Protein AF-A0A369T8C2-F1 (afdb_monomer)

InterPro domains:
  IPR007761 Mannitol repressor MtlR-like [PTHR37941] (37-182)
  IPR038026 MtlR-like superfamily [SSF158668] (36-153)

Radius of gyration: 20.16 Å; Cα contacts (8 Å, |Δi|>4): 232; chains: 1; bounding box: 57×44×68 Å

Solvent-accessible surface area (backbone atoms only — not comparable to full-atom values): 13168 Å² total; per-residue (Å²): 128,86,79,56,66,68,58,55,51,53,51,54,50,52,51,53,54,49,53,52,54,51,48,33,56,53,40,48,67,50,91,70,86,62,82,58,52,42,62,52,60,44,59,41,72,85,49,54,56,40,50,36,43,42,50,56,47,52,51,44,50,48,54,50,51,54,52,54,54,73,75,48,64,75,88,42,96,85,38,57,64,50,39,51,36,90,90,22,84,43,40,44,66,68,44,42,52,49,50,37,41,75,70,52,24,37,52,76,66,54,49,52,40,54,52,34,48,53,49,44,24,47,42,44,71,71,40,95,80,41,63,48,54,79,36,66,72,44,37,53,42,55,67,69,38,82,88,63,67,63,64,68,42,60,73,70,77,58,88,82,84,77,50,65,63,53,51,49,51,50,50,51,55,50,52,42,48,52,49,49,52,27,49,58,25,8,55,55,26,47,76,72,74,41,61,40,54,68,60,72,71,64,60,75,92,75,41,32,65,48,56,46,52,52,52,51,47,48,52,53,31,48,52,51,44,50,75,67,34,80,90,73,111

Organism: NCBI:txid2661937

Sequence (233 aa):
MATDKSVVEAVAKAIYESDVRRLDELVDAFDLNIDEFEPFFTGLKDESDRAIGVLAFTYIETVCTDLMSQHLSDDIPGGKRRLFDSNGPLSTVSSRFLLARSLNWISSSTFSSLSALRKIRNEFAHSHTATDFQNTRIHDLISSIPSFEQAPLDATGEEWSLCTRHVFHLRSIYICSKMMEELISAPIATRMGLPPGTGVSRPFDELPQRIKDIRLTVASTMLAVLNGSPELQ

pLDDT: mean 94.11, std 7.39, range [48.09, 98.62]

Secondary structure (DSSP, 8-state):
-PPPHHHHHHHHHHHHHHHHHHHHHHHHTS----TTHHHHHHHGGGS-HHHHHHHHHHHHHHHHHHHHHHTS-S-STT-GGGGTSTTSTT-SHHHHHHHHHHTTSS-HHHHHHHHHHHHHHHHHHH-SS--STTSHHHHHHHHTSPP-THHHHHTTTS-----HHHHHHHHHHHHHHHHHHHHHHHHHHHHTTS-TTTTTSS-GGGS-HHHHHHHHHHHHHHHHHHHT-GGG-

Foldseek 3Di:
DPPDPVVVVVVVVVVVVVLLVVLLVQLLPDDDDCVVLLVQLLVCLVPFQLCCLQSLLVVLLVLLVVLLLVLDDQPDVPGSVQCCPCPHQNVDSLSSLVVCVVLVLADPLLSLLSVLSVVLNCCSVPPPPPRHCVPPSNVVSLVPRDDDVVVLVVVVVDDDDDDSSLSVSLSSLVSSLRSVQSSSRQSSCVVSVHHSCSQPPDDLVPHRVSNNVSVVSSSVSSVSSQVPHPVGD

Structure (mmCIF, N/CA/C/O backbone):
data_AF-A0A369T8C2-F1
#
_entry.id   AF-A0A369T8C2-F1
#
loop_
_atom_site.group_PDB
_atom_site.id
_atom_site.type_symbol
_atom_site.label_atom_id
_atom_site.label_alt_id
_atom_site.label_comp_id
_atom_site.label_asym_id
_atom_site.label_entity_id
_atom_site.label_seq_id
_atom_site.pdbx_PDB_ins_code
_atom_site.Cartn_x
_atom_site.Cartn_y
_atom_site.Cartn_z
_atom_site.occupancy
_atom_site.B_iso_or_equiv
_atom_site.auth_seq_id
_atom_site.auth_comp_id
_atom_site.auth_asym_id
_atom_site.auth_atom_id
_atom_site.pdbx_PDB_model_num
ATOM 1 N N . MET A 1 1 ? 30.554 10.214 -40.574 1.00 55.91 1 MET A N 1
ATOM 2 C CA . MET A 1 1 ? 29.549 11.271 -40.325 1.00 55.91 1 MET A CA 1
ATOM 3 C C . MET A 1 1 ? 29.384 11.395 -38.826 1.00 55.91 1 MET A C 1
ATOM 5 O O . MET A 1 1 ? 29.209 10.367 -38.188 1.00 55.91 1 MET A O 1
ATOM 9 N N . ALA A 1 2 ? 29.509 12.597 -38.264 1.00 67.19 2 ALA A N 1
ATOM 10 C CA . ALA A 1 2 ? 29.138 12.816 -36.869 1.00 67.19 2 ALA A CA 1
ATOM 11 C C . ALA A 1 2 ? 27.622 12.612 -36.749 1.00 67.19 2 ALA A C 1
ATOM 13 O O . ALA A 1 2 ? 26.871 13.214 -37.516 1.00 67.19 2 ALA A O 1
ATOM 14 N N . THR A 1 3 ? 27.181 11.718 -35.865 1.00 76.00 3 THR A N 1
ATOM 15 C CA . THR A 1 3 ? 25.753 11.505 -35.610 1.00 76.00 3 THR A CA 1
ATOM 16 C C . THR A 1 3 ? 25.166 12.787 -35.029 1.00 76.00 3 THR A C 1
ATOM 18 O O . THR A 1 3 ? 25.726 13.344 -34.084 1.00 76.00 3 THR A O 1
ATOM 21 N N . ASP A 1 4 ? 24.066 13.268 -35.606 1.00 91.12 4 ASP A N 1
ATOM 22 C CA . ASP A 1 4 ? 23.371 14.458 -35.122 1.00 91.12 4 ASP A CA 1
ATOM 23 C C . ASP A 1 4 ? 22.937 14.246 -33.664 1.00 91.12 4 ASP A C 1
ATOM 25 O O . ASP A 1 4 ? 22.227 13.291 -33.340 1.00 91.12 4 ASP A O 1
ATOM 29 N N . LYS A 1 5 ? 23.381 15.140 -32.775 1.00 90.81 5 LYS A N 1
ATOM 30 C CA . LYS A 1 5 ? 23.087 15.087 -31.340 1.00 90.81 5 LYS A CA 1
ATOM 31 C C . LYS A 1 5 ? 21.578 15.070 -31.067 1.00 90.81 5 LYS A C 1
ATOM 33 O O . LYS A 1 5 ? 21.156 14.401 -30.128 1.00 90.81 5 LYS A O 1
ATOM 38 N N . SER A 1 6 ? 20.779 15.752 -31.891 1.00 93.25 6 SER A N 1
ATOM 39 C CA . SER A 1 6 ? 19.317 15.774 -31.757 1.00 93.25 6 SER A CA 1
ATOM 40 C C . SER A 1 6 ? 18.693 14.402 -32.028 1.00 93.25 6 SER A C 1
ATOM 42 O O . SER A 1 6 ? 17.819 13.959 -31.286 1.00 93.25 6 SER A O 1
ATOM 44 N N . VAL A 1 7 ? 19.207 13.683 -33.030 1.00 95.31 7 VAL A N 1
ATOM 45 C CA . VAL A 1 7 ? 18.770 12.324 -33.371 1.00 95.31 7 VAL A CA 1
ATOM 46 C C . VAL A 1 7 ? 19.158 11.345 -32.267 1.00 95.31 7 VAL A C 1
ATOM 48 O O . VAL A 1 7 ? 18.341 10.521 -31.868 1.00 95.31 7 VAL A O 1
ATOM 51 N N . VAL A 1 8 ? 20.376 11.456 -31.724 1.00 96.25 8 VAL A N 1
ATOM 52 C CA . VAL A 1 8 ? 20.821 10.619 -30.595 1.00 96.25 8 VAL A CA 1
ATOM 53 C C . VAL A 1 8 ? 19.916 10.814 -29.376 1.00 96.25 8 VAL A C 1
ATOM 55 O O . VAL A 1 8 ? 19.504 9.835 -28.756 1.00 96.25 8 VAL A O 1
ATOM 58 N N . GLU A 1 9 ? 19.570 12.060 -29.049 1.00 96.81 9 GLU A N 1
ATOM 59 C CA . GLU A 1 9 ? 18.676 12.363 -27.930 1.00 96.81 9 GLU A CA 1
ATOM 60 C C . GLU A 1 9 ? 17.255 11.825 -28.158 1.00 96.81 9 GLU A C 1
ATOM 62 O O . GLU A 1 9 ? 16.670 11.236 -27.249 1.00 96.81 9 GLU A O 1
ATOM 67 N N . ALA A 1 10 ? 16.712 11.974 -29.370 1.00 97.12 10 ALA A N 1
ATOM 68 C CA . ALA A 1 10 ? 15.397 11.440 -29.722 1.00 97.12 10 ALA A CA 1
ATOM 69 C C . ALA A 1 10 ? 15.344 9.909 -29.589 1.00 97.12 10 ALA A C 1
ATOM 71 O O . ALA A 1 10 ? 14.393 9.370 -29.028 1.00 97.12 10 ALA A O 1
ATOM 72 N N . VAL A 1 11 ? 16.391 9.208 -30.039 1.00 97.06 11 VAL A N 1
ATOM 73 C CA . VAL A 1 11 ? 16.499 7.749 -29.887 1.00 97.06 11 VAL A CA 1
ATOM 74 C C . VAL A 1 11 ? 16.585 7.354 -28.411 1.00 97.06 11 VAL A C 1
ATOM 76 O O . VAL A 1 11 ? 15.891 6.432 -27.993 1.00 97.06 11 VAL A O 1
ATOM 79 N N . ALA A 1 12 ? 17.378 8.062 -27.600 1.00 97.25 12 ALA A N 1
ATOM 80 C CA . ALA A 1 12 ? 17.483 7.785 -26.166 1.00 97.25 12 ALA A CA 1
ATOM 81 C C . ALA A 1 12 ? 16.136 7.949 -25.435 1.00 97.25 12 ALA A C 1
ATOM 83 O O . ALA A 1 12 ? 15.779 7.110 -24.609 1.00 97.25 12 ALA A O 1
ATOM 84 N N . LYS A 1 13 ? 15.361 8.988 -25.777 1.00 97.44 13 LYS A N 1
ATOM 85 C CA . LYS A 1 13 ? 14.000 9.198 -25.252 1.00 97.44 13 LYS A CA 1
ATOM 86 C C . LYS A 1 13 ? 13.055 8.070 -25.659 1.00 97.44 13 LYS A C 1
ATOM 88 O O . LYS A 1 13 ? 12.379 7.515 -24.801 1.00 97.44 13 LYS A O 1
ATOM 93 N N . ALA A 1 14 ? 13.075 7.671 -26.930 1.00 97.75 14 ALA A N 1
ATOM 94 C CA . ALA A 1 14 ? 12.231 6.587 -27.425 1.00 97.75 14 ALA A CA 1
ATOM 95 C C . ALA A 1 14 ? 12.529 5.235 -26.746 1.00 97.75 14 ALA A C 1
ATOM 97 O O . ALA A 1 14 ? 11.602 4.459 -26.512 1.00 97.75 14 ALA A O 1
ATOM 98 N N . ILE A 1 15 ? 13.797 4.961 -26.404 1.00 97.19 15 ILE A N 1
ATOM 99 C CA . ILE A 1 15 ? 14.188 3.777 -25.616 1.00 97.19 15 ILE A CA 1
ATOM 100 C C . ILE A 1 15 ? 13.553 3.842 -24.225 1.00 97.19 15 ILE A C 1
ATOM 102 O O . ILE A 1 15 ? 12.846 2.915 -23.845 1.00 97.19 15 ILE A O 1
ATOM 106 N N . TYR A 1 16 ? 13.729 4.957 -23.510 1.00 96.75 16 TYR A N 1
ATOM 107 C CA . TYR A 1 16 ? 13.146 5.134 -22.178 1.00 96.75 16 TYR A CA 1
ATOM 108 C C . TYR A 1 16 ? 11.617 4.993 -22.189 1.00 96.75 16 TYR A C 1
ATOM 110 O O . TYR A 1 16 ? 11.046 4.277 -21.373 1.00 96.75 16 TYR A O 1
ATOM 118 N N . GLU A 1 17 ? 10.939 5.620 -23.149 1.00 96.81 17 GLU A N 1
ATOM 119 C CA . GLU A 1 17 ? 9.489 5.488 -23.320 1.00 96.81 17 GLU A CA 1
ATOM 120 C C . GLU A 1 17 ? 9.068 4.046 -23.635 1.00 96.81 17 GLU A C 1
ATOM 122 O O . GLU A 1 17 ? 7.992 3.610 -23.231 1.00 96.81 17 GLU A O 1
ATOM 127 N N . SER A 1 18 ? 9.905 3.291 -24.352 1.00 98.00 18 SER A N 1
ATOM 128 C CA . SER A 1 18 ? 9.671 1.868 -24.594 1.00 98.00 18 SER A CA 1
ATOM 129 C C . SER A 1 18 ? 9.779 1.044 -23.315 1.00 98.00 18 SER A C 1
ATOM 131 O O . SER A 1 18 ? 8.955 0.154 -23.111 1.00 98.00 18 SER A O 1
ATOM 133 N N . ASP A 1 19 ? 10.740 1.353 -22.444 1.00 98.12 19 ASP A N 1
ATOM 134 C CA . ASP A 1 19 ? 10.875 0.698 -21.141 1.00 98.12 19 ASP A CA 1
ATOM 135 C C . ASP A 1 19 ? 9.682 1.023 -20.231 1.00 98.12 19 ASP A C 1
ATOM 137 O O . ASP A 1 19 ? 9.157 0.133 -19.565 1.00 98.12 19 ASP A O 1
ATOM 141 N N . VAL A 1 20 ? 9.188 2.267 -20.248 1.00 97.88 20 VAL A N 1
ATOM 142 C CA . VAL A 1 20 ? 7.975 2.663 -19.508 1.00 97.88 20 VAL A CA 1
ATOM 143 C C . VAL A 1 20 ? 6.743 1.915 -20.023 1.00 97.88 20 VAL A C 1
ATOM 145 O O . VAL A 1 20 ? 6.010 1.342 -19.225 1.00 97.88 20 VAL A O 1
ATOM 148 N N . ARG A 1 21 ? 6.538 1.826 -21.344 1.00 98.00 21 ARG A N 1
ATOM 149 C CA . ARG A 1 21 ? 5.432 1.023 -21.902 1.00 98.00 21 ARG A CA 1
ATOM 150 C C . ARG A 1 21 ? 5.536 -0.446 -21.502 1.00 98.00 21 ARG A C 1
ATOM 152 O O . ARG A 1 21 ? 4.533 -1.070 -21.174 1.00 98.00 21 ARG A O 1
ATOM 159 N N . ARG A 1 22 ? 6.753 -0.996 -21.484 1.00 98.38 22 ARG A N 1
ATOM 160 C CA . ARG A 1 22 ? 6.972 -2.380 -21.062 1.00 98.38 22 ARG A CA 1
ATOM 161 C C . ARG A 1 22 ? 6.678 -2.587 -19.573 1.00 98.38 22 ARG A C 1
ATOM 163 O O . ARG A 1 22 ? 6.172 -3.645 -19.204 1.00 98.38 22 ARG A O 1
ATOM 170 N N . LEU A 1 23 ? 6.979 -1.601 -18.726 1.00 98.44 23 LEU A N 1
ATOM 171 C CA . LEU A 1 23 ? 6.578 -1.610 -17.319 1.00 98.44 23 LEU A CA 1
ATOM 172 C C . LEU A 1 23 ? 5.051 -1.665 -17.197 1.00 98.44 23 LEU A C 1
ATOM 174 O O . LEU A 1 23 ? 4.550 -2.473 -16.421 1.00 98.44 23 LEU A O 1
ATOM 178 N N . ASP A 1 24 ? 4.330 -0.860 -17.978 1.00 98.44 24 ASP A N 1
ATOM 179 C CA . ASP A 1 24 ? 2.863 -0.806 -17.948 1.00 98.44 24 ASP A CA 1
ATOM 180 C C . ASP A 1 24 ? 2.246 -2.159 -18.298 1.00 98.44 24 ASP A C 1
ATOM 182 O O . ASP A 1 24 ? 1.425 -2.668 -17.543 1.00 98.44 24 ASP A O 1
ATOM 186 N N . GLU A 1 25 ? 2.724 -2.803 -19.366 1.00 98.50 25 GLU A N 1
ATOM 187 C CA . GLU A 1 25 ? 2.287 -4.150 -19.754 1.00 98.50 25 GLU A CA 1
ATOM 188 C C . GLU A 1 25 ? 2.498 -5.186 -18.639 1.00 98.50 25 GLU A C 1
ATOM 190 O O . GLU A 1 25 ? 1.660 -6.061 -18.424 1.00 98.50 25 GLU A O 1
ATOM 195 N N . LEU A 1 26 ? 3.634 -5.117 -17.937 1.00 98.38 26 LEU A N 1
ATOM 196 C CA . LEU A 1 26 ? 3.960 -6.040 -16.849 1.00 98.38 26 LEU A CA 1
ATOM 197 C C . LEU A 1 26 ? 3.125 -5.775 -15.592 1.00 98.38 26 LEU A C 1
ATOM 199 O O . LEU A 1 26 ? 2.750 -6.721 -14.904 1.00 98.38 26 LEU A O 1
ATOM 203 N N . VAL A 1 27 ? 2.837 -4.506 -15.297 1.00 98.31 27 VAL A N 1
ATOM 204 C CA . VAL A 1 27 ? 1.932 -4.103 -14.214 1.00 98.31 27 VAL A CA 1
ATOM 205 C C . VAL A 1 27 ? 0.499 -4.537 -14.520 1.00 98.31 27 VAL A C 1
ATOM 207 O O . VAL A 1 27 ? -0.184 -5.052 -13.637 1.00 98.31 27 VAL A O 1
ATOM 210 N N . ASP A 1 28 ? 0.054 -4.400 -15.767 1.00 98.06 28 ASP A N 1
ATOM 211 C CA . ASP A 1 28 ? -1.293 -4.787 -16.188 1.00 98.06 28 ASP A CA 1
ATOM 212 C C . ASP A 1 28 ? -1.504 -6.307 -16.158 1.00 98.06 28 ASP A C 1
ATOM 214 O O . ASP A 1 28 ? -2.572 -6.792 -15.768 1.00 98.06 28 ASP A O 1
ATOM 218 N N . ALA A 1 29 ? -0.452 -7.063 -16.474 1.00 97.25 29 ALA A N 1
ATOM 219 C CA . ALA A 1 29 ? -0.424 -8.519 -16.386 1.00 97.25 29 ALA A CA 1
ATOM 220 C C . ALA A 1 29 ? -0.254 -9.066 -14.955 1.00 97.25 29 ALA A C 1
ATOM 222 O O . ALA A 1 29 ? -0.253 -10.285 -14.780 1.00 97.25 29 ALA A O 1
ATOM 223 N N . PHE A 1 30 ? -0.081 -8.208 -13.944 1.00 96.50 30 PHE A N 1
ATOM 224 C CA . PHE A 1 30 ? 0.109 -8.649 -12.565 1.00 96.50 30 PHE A CA 1
ATOM 225 C C . PHE A 1 30 ? -1.155 -9.328 -12.021 1.00 96.50 30 PHE A C 1
ATOM 227 O O . PHE A 1 30 ? -2.264 -8.811 -12.191 1.00 96.50 30 PHE A O 1
ATOM 234 N N . ASP A 1 31 ? -0.979 -10.470 -11.352 1.00 95.12 31 ASP A N 1
ATOM 235 C CA . ASP A 1 31 ? -2.079 -11.245 -10.782 1.00 95.12 31 ASP A CA 1
ATOM 236 C C . ASP A 1 31 ? -2.570 -10.593 -9.483 1.00 95.12 31 ASP A C 1
ATOM 238 O O . ASP A 1 31 ? -1.874 -10.561 -8.463 1.00 95.12 31 ASP A O 1
ATOM 242 N N . LEU A 1 32 ? -3.770 -10.019 -9.542 1.00 93.88 32 LEU A N 1
ATOM 243 C CA . LEU A 1 32 ? -4.418 -9.337 -8.430 1.00 93.88 32 LEU A CA 1
ATOM 244 C C . LEU A 1 32 ? -5.908 -9.667 -8.440 1.00 93.88 32 LEU A C 1
ATOM 246 O O . LEU A 1 32 ? -6.624 -9.294 -9.369 1.00 93.88 32 LEU A O 1
ATOM 250 N N . ASN A 1 33 ? -6.382 -10.273 -7.356 1.00 91.00 33 ASN A N 1
ATOM 251 C CA . ASN A 1 33 ? -7.807 -10.384 -7.080 1.00 91.00 33 ASN A CA 1
ATOM 252 C C . ASN A 1 33 ? -8.291 -9.100 -6.388 1.00 91.00 33 ASN A C 1
ATOM 254 O O . ASN A 1 33 ? -8.159 -8.954 -5.173 1.00 91.00 33 ASN A O 1
ATOM 258 N N . ILE A 1 34 ? -8.792 -8.144 -7.172 1.00 93.88 34 ILE A N 1
ATOM 259 C CA . ILE A 1 34 ? -9.341 -6.880 -6.655 1.00 93.88 34 ILE A CA 1
ATOM 260 C C . ILE A 1 34 ? -10.839 -6.985 -6.323 1.00 93.88 34 ILE A C 1
ATOM 262 O O . ILE A 1 34 ? -11.359 -6.152 -5.585 1.00 93.88 34 ILE A O 1
ATOM 266 N N . ASP A 1 35 ? -11.516 -8.028 -6.807 1.00 92.38 35 ASP A N 1
ATOM 267 C CA . ASP A 1 35 ? -12.974 -8.183 -6.717 1.00 92.38 35 ASP A CA 1
ATOM 268 C C . ASP A 1 35 ? -13.462 -8.355 -5.268 1.00 92.38 35 ASP A C 1
ATOM 270 O O . ASP A 1 35 ? -14.581 -7.976 -4.929 1.00 92.38 35 ASP A O 1
ATOM 274 N N . GLU A 1 36 ? -12.610 -8.885 -4.388 1.00 94.00 36 GLU A N 1
ATOM 275 C CA . GLU A 1 36 ? -12.911 -9.051 -2.960 1.00 94.00 36 GLU A CA 1
ATOM 276 C C . GLU A 1 36 ? -12.710 -7.769 -2.140 1.00 94.00 36 GLU A C 1
ATOM 278 O O . GLU A 1 36 ? -13.181 -7.688 -1.005 1.00 94.00 36 GLU A O 1
ATOM 283 N N . PHE A 1 37 ? -12.053 -6.747 -2.699 1.00 97.12 37 PHE A N 1
ATOM 284 C CA . PHE A 1 37 ? -11.665 -5.548 -1.959 1.00 97.12 37 PHE A CA 1
ATOM 285 C C . PHE A 1 37 ? -12.874 -4.740 -1.480 1.00 97.12 37 PHE A C 1
ATOM 287 O O . PHE A 1 37 ? -12.995 -4.448 -0.287 1.00 97.12 37 PHE A O 1
ATOM 294 N N . GLU A 1 38 ? -13.777 -4.383 -2.397 1.00 96.56 38 GLU A N 1
ATOM 295 C CA . GLU A 1 38 ? -14.962 -3.592 -2.059 1.00 96.56 38 GLU A CA 1
ATOM 296 C C . GLU A 1 38 ? -15.911 -4.360 -1.121 1.00 96.56 38 GLU A C 1
ATOM 298 O O . GLU A 1 38 ? -16.242 -3.810 -0.065 1.00 96.56 38 GLU A O 1
ATOM 303 N N . PRO A 1 39 ? -16.300 -5.626 -1.398 1.00 95.81 39 PRO A N 1
ATOM 304 C CA . PRO A 1 39 ? -17.144 -6.403 -0.488 1.00 95.81 39 PRO A CA 1
ATOM 305 C C . PRO A 1 39 ? -16.538 -6.573 0.907 1.00 95.81 39 PRO A C 1
ATOM 307 O O . PRO A 1 39 ? -17.263 -6.517 1.899 1.00 95.81 39 PRO A O 1
ATOM 310 N N . PHE A 1 40 ? -15.215 -6.748 1.002 1.00 97.00 40 PHE A N 1
ATOM 311 C CA . PHE A 1 40 ? -14.541 -6.883 2.287 1.00 97.00 40 PHE A CA 1
ATOM 312 C C . PHE A 1 40 ? -14.668 -5.602 3.115 1.00 97.00 40 PHE A C 1
ATOM 314 O O . PHE A 1 40 ? -15.203 -5.638 4.222 1.00 97.00 40 PHE A O 1
ATOM 321 N N . PHE A 1 41 ? -14.214 -4.462 2.585 1.00 96.75 41 PHE A N 1
ATOM 322 C CA . PHE A 1 41 ? -14.212 -3.205 3.337 1.00 96.75 41 PHE A CA 1
ATOM 323 C C . PHE A 1 41 ? -15.625 -2.668 3.579 1.00 96.75 41 PHE A C 1
ATOM 325 O O . PHE A 1 41 ? -15.925 -2.220 4.682 1.00 96.75 41 PHE A O 1
ATOM 332 N N . THR A 1 42 ? -16.538 -2.776 2.613 1.00 95.44 42 THR A N 1
ATOM 333 C CA . THR A 1 42 ? -17.939 -2.385 2.845 1.00 95.44 42 THR A CA 1
ATOM 334 C C . THR A 1 42 ? -18.613 -3.269 3.894 1.00 95.44 42 THR A C 1
ATOM 336 O O . THR A 1 42 ? -19.369 -2.753 4.715 1.00 95.44 42 THR A O 1
ATOM 339 N N . GLY A 1 43 ? -18.287 -4.565 3.944 1.00 94.88 43 GLY A N 1
ATOM 340 C CA . GLY A 1 43 ? -18.770 -5.492 4.971 1.00 94.88 43 GLY A CA 1
ATOM 341 C C . GLY A 1 43 ? -18.285 -5.172 6.389 1.00 94.88 43 GLY A C 1
ATOM 342 O O . GLY A 1 43 ? -18.975 -5.490 7.353 1.00 94.88 43 GLY A O 1
ATOM 343 N N . LEU A 1 44 ? -17.152 -4.475 6.549 1.00 94.88 44 LEU A N 1
ATOM 344 C CA . LEU A 1 44 ? -16.663 -4.063 7.871 1.00 94.88 44 LEU A CA 1
ATOM 345 C C . LEU A 1 44 ? -17.537 -2.989 8.533 1.00 94.88 44 LEU A C 1
ATOM 347 O O . LEU A 1 44 ? -17.390 -2.741 9.726 1.00 94.88 44 LEU A O 1
ATOM 351 N N . LYS A 1 45 ? -18.441 -2.330 7.802 1.00 87.50 45 LYS A N 1
ATOM 352 C CA . LYS A 1 45 ? -19.253 -1.230 8.347 1.00 87.50 45 LYS A CA 1
ATOM 353 C C . LYS A 1 45 ? -20.143 -1.652 9.521 1.00 87.50 45 LYS A C 1
ATOM 355 O O . LYS A 1 45 ? -20.400 -0.823 10.388 1.00 87.50 45 LYS A O 1
ATOM 360 N N . ASP A 1 46 ? -20.578 -2.910 9.554 1.00 88.50 46 ASP A N 1
ATOM 361 C CA . ASP A 1 46 ? -21.513 -3.433 10.557 1.00 88.50 46 ASP A CA 1
ATOM 362 C C . ASP A 1 46 ? -20.777 -4.026 11.777 1.00 88.50 46 ASP A C 1
ATOM 364 O O . ASP A 1 46 ? -21.391 -4.454 12.754 1.00 88.50 46 ASP A O 1
ATOM 368 N N . GLU A 1 47 ? -19.443 -4.026 11.745 1.00 95.12 47 GLU A N 1
ATOM 369 C CA . GLU A 1 47 ? -18.594 -4.611 12.777 1.00 95.12 47 GLU A CA 1
ATOM 370 C C . GLU A 1 47 ? -18.318 -3.650 13.945 1.00 95.12 47 GLU A C 1
ATOM 372 O O . GLU A 1 47 ? -18.426 -2.425 13.848 1.00 95.12 47 GLU A O 1
ATOM 377 N N . SER A 1 48 ? -17.895 -4.193 15.087 1.00 95.50 48 SER A N 1
ATOM 378 C CA . SER A 1 48 ? -17.395 -3.356 16.192 1.00 95.50 48 SER A CA 1
ATOM 379 C C . SER A 1 48 ? -16.101 -2.627 15.805 1.00 95.50 48 SER A C 1
ATOM 381 O O . SER A 1 48 ? -15.310 -3.150 15.024 1.00 95.50 48 SER A O 1
ATOM 383 N N . ASP A 1 49 ? -15.819 -1.465 16.402 1.00 95.81 49 ASP A N 1
ATOM 384 C CA . ASP A 1 49 ? -14.563 -0.721 16.174 1.00 95.81 49 ASP A CA 1
ATOM 385 C C . ASP A 1 49 ? -13.319 -1.611 16.326 1.00 95.81 49 ASP A C 1
ATOM 387 O O . ASP A 1 49 ? -12.422 -1.623 15.478 1.00 95.81 49 ASP A O 1
ATOM 391 N N . ARG A 1 50 ? -13.311 -2.428 17.386 1.00 95.88 50 ARG A N 1
ATOM 392 C CA . ARG A 1 50 ? -12.273 -3.427 17.641 1.00 95.88 50 ARG A CA 1
ATOM 393 C C . ARG A 1 50 ? -12.149 -4.437 16.502 1.00 95.88 50 ARG A C 1
ATOM 395 O O . ARG A 1 50 ? -11.032 -4.755 16.094 1.00 95.88 50 ARG A O 1
ATOM 402 N N . ALA A 1 51 ? -13.272 -4.954 16.010 1.00 96.12 51 ALA A N 1
ATOM 403 C CA . ALA A 1 51 ? -13.286 -5.916 14.915 1.00 96.12 51 ALA A CA 1
ATOM 404 C C . ALA A 1 51 ? -12.760 -5.289 13.616 1.00 96.12 51 ALA A C 1
ATOM 406 O O . ALA A 1 51 ? -11.850 -5.862 13.023 1.00 96.12 51 ALA A O 1
ATOM 407 N N . ILE A 1 52 ? -13.202 -4.083 13.234 1.00 96.19 52 ILE A N 1
ATOM 408 C CA . ILE A 1 52 ? -12.678 -3.369 12.053 1.00 96.19 52 ILE A CA 1
ATOM 409 C C . ILE A 1 52 ? -11.164 -3.167 12.176 1.00 96.19 52 ILE A C 1
ATOM 411 O O . ILE A 1 52 ? -10.420 -3.479 11.246 1.00 96.19 52 ILE A O 1
ATOM 415 N N . GLY A 1 53 ? -10.686 -2.703 13.336 1.00 96.19 53 GLY A N 1
ATOM 416 C CA . GLY A 1 53 ? -9.262 -2.473 13.585 1.00 96.19 53 GLY A CA 1
ATOM 417 C C . GLY A 1 53 ? -8.390 -3.722 13.419 1.00 96.19 53 GLY A C 1
ATOM 418 O O . GLY A 1 53 ? -7.251 -3.632 12.956 1.00 96.19 53 GLY A O 1
ATOM 419 N N . VAL A 1 54 ? -8.920 -4.897 13.767 1.00 97.50 54 VAL A N 1
ATOM 420 C CA . VAL A 1 54 ? -8.223 -6.183 13.627 1.00 97.50 54 VAL A CA 1
ATOM 421 C C . VAL A 1 54 ? -8.360 -6.753 12.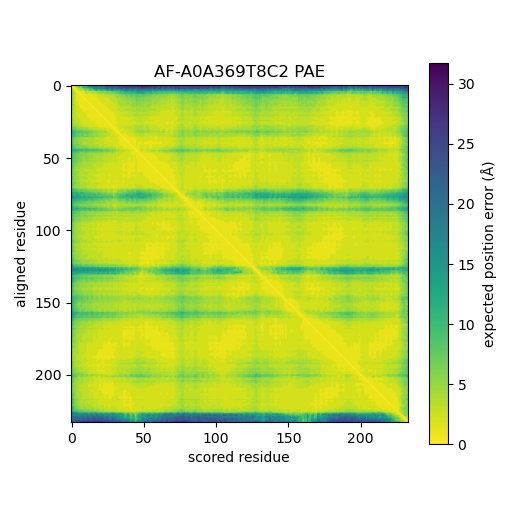212 1.00 97.50 54 VAL A C 1
ATOM 423 O O . VAL A 1 54 ? -7.358 -7.171 11.623 1.00 97.50 54 VAL A O 1
ATOM 426 N N . LEU A 1 55 ? -9.572 -6.766 11.657 1.00 98.00 55 LEU A N 1
ATOM 427 C CA . LEU A 1 55 ? -9.878 -7.374 10.362 1.00 98.00 55 LEU A CA 1
ATOM 428 C C . LEU A 1 55 ? -9.239 -6.595 9.210 1.00 98.00 55 LEU A C 1
ATOM 430 O O . LEU A 1 55 ? -8.564 -7.207 8.384 1.00 98.00 55 LEU A O 1
ATOM 434 N N . ALA A 1 56 ? -9.340 -5.261 9.200 1.00 97.94 56 ALA A N 1
ATOM 435 C CA . ALA A 1 56 ? -8.723 -4.431 8.163 1.00 97.94 56 ALA A CA 1
ATOM 436 C C . ALA A 1 56 ? -7.204 -4.653 8.087 1.00 97.94 56 ALA A C 1
ATOM 438 O O . ALA A 1 56 ? -6.642 -4.816 7.004 1.00 97.94 56 ALA A O 1
ATOM 439 N N . PHE A 1 57 ? -6.525 -4.730 9.237 1.00 98.25 57 PHE A N 1
ATOM 440 C CA . PHE A 1 57 ? -5.089 -5.010 9.259 1.00 98.25 57 PHE A CA 1
ATOM 441 C C . PHE A 1 57 ? -4.759 -6.441 8.813 1.00 98.25 57 PHE A C 1
ATOM 443 O O . PHE A 1 57 ? -3.758 -6.650 8.133 1.00 98.25 57 PHE A O 1
ATOM 450 N N . THR A 1 58 ? -5.594 -7.421 9.165 1.00 98.00 58 THR A N 1
ATOM 451 C CA . THR A 1 58 ? -5.418 -8.822 8.739 1.00 98.00 58 THR A CA 1
ATOM 452 C C . THR A 1 58 ? -5.524 -8.960 7.218 1.00 98.00 58 THR A C 1
ATOM 454 O O . THR A 1 58 ? -4.718 -9.659 6.602 1.00 98.00 58 THR A O 1
ATOM 457 N N . TYR A 1 59 ? -6.458 -8.238 6.596 1.00 98.19 59 TYR A N 1
ATOM 458 C CA . TYR A 1 59 ? -6.574 -8.162 5.140 1.00 98.19 59 TYR A CA 1
ATOM 459 C C . TYR A 1 59 ? -5.326 -7.542 4.505 1.00 98.19 59 TYR A C 1
ATOM 461 O O . TYR A 1 59 ? -4.713 -8.141 3.626 1.00 98.19 59 TYR A O 1
ATOM 469 N N . ILE A 1 60 ? -4.873 -6.392 5.020 1.00 98.38 60 ILE A N 1
ATOM 470 C CA . ILE A 1 60 ? -3.640 -5.731 4.561 1.00 98.38 60 ILE A CA 1
ATOM 471 C C . ILE A 1 60 ? -2.426 -6.665 4.680 1.00 98.38 60 ILE A C 1
ATOM 473 O O . ILE A 1 60 ? -1.599 -6.729 3.774 1.00 98.38 60 ILE A O 1
ATOM 477 N N . GLU A 1 61 ? -2.306 -7.399 5.785 1.00 97.44 61 GLU A N 1
ATOM 478 C CA . GLU A 1 61 ? -1.227 -8.364 6.007 1.00 97.44 61 GLU A CA 1
ATOM 479 C C . GLU A 1 61 ? -1.252 -9.509 4.982 1.00 97.44 61 GLU A C 1
ATOM 481 O O . GLU A 1 61 ? -0.191 -9.900 4.483 1.00 97.44 61 GLU A O 1
ATOM 486 N N . THR A 1 62 ? -2.444 -10.007 4.651 1.00 96.81 62 THR A N 1
ATOM 487 C CA . THR A 1 62 ? -2.655 -11.068 3.655 1.00 96.81 62 THR A CA 1
ATOM 488 C C . THR A 1 62 ? -2.254 -10.579 2.267 1.00 96.81 62 THR A C 1
ATOM 490 O O . THR A 1 62 ? -1.322 -11.120 1.676 1.00 96.81 62 THR A O 1
ATOM 493 N N . VAL A 1 63 ? -2.822 -9.454 1.821 1.00 97.44 63 VAL A N 1
ATOM 494 C CA . VAL A 1 63 ? -2.510 -8.842 0.521 1.00 97.44 63 VAL A CA 1
ATOM 495 C C . VAL A 1 63 ? -1.020 -8.512 0.396 1.00 97.44 63 VAL A C 1
ATOM 497 O O . VAL A 1 63 ? -0.405 -8.786 -0.631 1.00 97.44 63 VAL A O 1
ATOM 500 N N . CYS A 1 64 ? -0.395 -7.969 1.446 1.00 97.31 64 CYS A N 1
ATOM 501 C CA . CYS A 1 64 ? 1.047 -7.710 1.447 1.00 97.31 64 CYS A CA 1
ATOM 502 C C . CYS A 1 64 ? 1.854 -8.989 1.210 1.00 97.31 64 CYS A C 1
ATOM 504 O O . CYS A 1 64 ? 2.805 -8.991 0.430 1.00 97.31 64 CYS A O 1
ATOM 506 N N . THR A 1 65 ? 1.483 -10.068 1.900 1.00 96.06 65 THR A N 1
ATOM 507 C CA . THR A 1 65 ? 2.161 -11.362 1.804 1.00 96.06 65 THR A CA 1
ATOM 508 C C . THR A 1 65 ? 2.034 -11.928 0.396 1.00 96.06 65 THR A C 1
ATOM 510 O O . THR A 1 65 ? 3.049 -12.308 -0.192 1.00 96.06 65 THR A O 1
ATOM 513 N N . ASP A 1 66 ? 0.826 -11.902 -0.160 1.00 95.81 66 ASP A N 1
ATOM 514 C CA . ASP A 1 66 ? 0.532 -12.432 -1.486 1.00 95.81 66 ASP A CA 1
ATOM 515 C C . ASP A 1 66 ? 1.301 -11.665 -2.564 1.00 95.81 66 ASP A C 1
ATOM 517 O O . ASP A 1 66 ? 2.104 -12.268 -3.280 1.00 95.81 66 ASP A O 1
ATOM 521 N N . LEU A 1 67 ? 1.172 -10.333 -2.606 1.00 97.31 67 LEU A N 1
ATOM 522 C CA . LEU A 1 67 ? 1.870 -9.487 -3.581 1.00 97.31 67 LEU A CA 1
ATOM 523 C C . LEU A 1 67 ? 3.391 -9.602 -3.464 1.00 97.31 67 LEU A C 1
ATOM 525 O O . LEU A 1 67 ? 4.091 -9.719 -4.469 1.00 97.31 67 LEU A O 1
ATOM 529 N N . MET A 1 68 ? 3.924 -9.601 -2.240 1.00 96.19 68 MET A N 1
ATOM 530 C CA . MET A 1 68 ? 5.362 -9.739 -2.032 1.00 96.19 68 MET A CA 1
ATOM 531 C C . MET A 1 68 ? 5.860 -11.103 -2.524 1.00 96.19 68 MET A C 1
ATOM 533 O O . MET A 1 68 ? 6.927 -11.173 -3.130 1.00 96.19 68 MET A O 1
ATOM 537 N N . SER A 1 69 ? 5.094 -12.179 -2.305 1.00 95.12 69 SER A N 1
ATOM 538 C CA . SER A 1 69 ? 5.475 -13.539 -2.701 1.00 95.12 69 SER A CA 1
ATOM 539 C C . SER A 1 69 ? 5.579 -13.736 -4.217 1.00 95.12 69 SER A C 1
ATOM 541 O O . SER A 1 69 ? 6.387 -14.555 -4.659 1.00 95.12 69 SER A O 1
ATOM 543 N N . GLN A 1 70 ? 4.819 -12.969 -5.005 1.00 96.00 70 GLN A N 1
ATOM 544 C CA . GLN A 1 70 ? 4.857 -13.010 -6.470 1.00 96.00 70 GLN A CA 1
ATOM 545 C C . GLN A 1 70 ? 6.168 -12.452 -7.048 1.00 96.00 70 GLN A C 1
ATOM 547 O O . GLN A 1 70 ? 6.550 -12.796 -8.162 1.00 96.00 70 GLN A O 1
ATOM 552 N N . HIS A 1 71 ? 6.899 -11.628 -6.288 1.00 95.62 71 HIS A N 1
ATOM 553 C CA . HIS A 1 71 ? 8.203 -11.092 -6.704 1.00 95.62 71 HIS A CA 1
ATOM 554 C C . HIS A 1 71 ? 9.396 -11.947 -6.283 1.00 95.62 71 HIS A C 1
ATOM 556 O O . HIS A 1 71 ? 10.527 -11.645 -6.671 1.00 95.62 71 HIS A O 1
ATOM 562 N N . LEU A 1 72 ? 9.172 -12.972 -5.463 1.00 93.06 72 LEU A N 1
ATOM 563 C CA . LEU A 1 72 ? 10.223 -13.861 -4.986 1.00 93.06 72 LEU A CA 1
ATOM 564 C C . LEU A 1 72 ? 10.423 -15.007 -5.977 1.00 93.06 72 LEU A C 1
ATOM 566 O O . LEU A 1 72 ? 9.461 -15.542 -6.520 1.00 93.06 72 LEU A O 1
ATOM 570 N N . SER A 1 73 ? 11.683 -15.398 -6.181 1.00 90.81 73 SER A N 1
ATOM 571 C CA . SER A 1 73 ? 12.017 -16.547 -7.027 1.00 90.81 73 SER A CA 1
ATOM 572 C C . SER A 1 73 ? 11.332 -17.813 -6.512 1.00 90.81 73 SER A C 1
ATOM 574 O O . SER A 1 73 ? 11.337 -18.077 -5.308 1.00 90.81 73 SER A O 1
ATOM 576 N N . ASP A 1 74 ? 10.792 -18.620 -7.425 1.00 89.25 74 ASP A N 1
ATOM 577 C CA . ASP A 1 74 ? 10.358 -19.985 -7.115 1.00 89.25 74 ASP A CA 1
ATOM 578 C C . ASP A 1 74 ? 11.553 -20.942 -6.963 1.00 89.25 74 ASP A C 1
ATOM 580 O O . ASP A 1 74 ? 11.467 -21.939 -6.245 1.00 89.25 74 ASP A O 1
ATOM 584 N N . ASP A 1 75 ? 12.693 -20.604 -7.574 1.00 89.75 75 ASP A N 1
ATOM 585 C CA . ASP A 1 75 ? 13.938 -21.371 -7.519 1.00 89.75 75 ASP A CA 1
ATOM 586 C C . ASP A 1 75 ? 14.797 -20.945 -6.319 1.00 89.75 75 ASP A C 1
ATOM 588 O O . ASP A 1 75 ? 15.814 -20.261 -6.446 1.00 89.75 75 ASP A O 1
ATOM 592 N N . ILE A 1 76 ? 14.336 -21.291 -5.116 1.00 88.75 76 ILE A N 1
ATOM 593 C CA . ILE A 1 76 ? 15.102 -21.126 -3.875 1.00 88.75 76 ILE A CA 1
ATOM 594 C C . ILE A 1 76 ? 15.187 -22.447 -3.106 1.00 88.75 76 ILE A C 1
ATOM 596 O O . ILE A 1 76 ? 14.175 -23.142 -2.969 1.00 88.75 76 ILE A O 1
ATOM 600 N N . PRO A 1 77 ? 16.363 -22.801 -2.547 1.00 85.50 77 PRO A N 1
ATOM 601 C CA . PRO A 1 77 ? 16.536 -24.039 -1.794 1.00 85.50 77 PRO A CA 1
ATOM 602 C C . PRO A 1 77 ? 15.518 -24.198 -0.655 1.00 85.50 77 PRO A C 1
ATOM 604 O O . PRO A 1 77 ? 15.479 -23.420 0.298 1.00 85.50 77 PRO A O 1
ATOM 607 N N . GLY A 1 78 ? 14.698 -25.248 -0.737 1.00 84.44 78 GLY A N 1
ATOM 608 C CA . GLY A 1 78 ? 13.625 -25.525 0.224 1.00 84.44 78 GLY A CA 1
ATOM 609 C C . GLY A 1 78 ? 12.299 -24.800 -0.046 1.00 84.44 78 GLY A C 1
ATOM 610 O O . GLY A 1 78 ? 11.362 -24.993 0.722 1.00 84.44 78 GLY A O 1
ATOM 611 N N . GLY A 1 79 ? 12.196 -24.027 -1.128 1.00 88.38 79 GLY A N 1
ATOM 612 C CA . GLY A 1 79 ? 10.965 -23.406 -1.613 1.00 88.38 79 GLY A CA 1
ATOM 613 C C . GLY A 1 79 ? 10.596 -22.092 -0.920 1.00 88.38 79 GLY A C 1
ATOM 614 O O . GLY A 1 79 ? 10.849 -21.888 0.270 1.00 88.38 79 GLY A O 1
ATOM 615 N N . LYS A 1 80 ? 9.921 -21.204 -1.663 1.00 90.88 80 LYS A N 1
ATOM 616 C CA . LYS A 1 80 ? 9.549 -19.859 -1.186 1.00 90.88 80 LYS A CA 1
ATOM 617 C C . LYS A 1 80 ? 8.666 -19.835 0.050 1.00 90.88 80 LYS A C 1
ATOM 619 O O . LYS A 1 80 ? 8.765 -18.910 0.851 1.00 90.88 80 LYS A O 1
ATOM 624 N N . ARG A 1 81 ? 7.866 -20.884 0.264 1.00 88.81 81 ARG A N 1
ATOM 625 C CA . ARG A 1 81 ? 6.991 -21.008 1.437 1.00 88.81 81 ARG A CA 1
ATOM 626 C C . ARG A 1 81 ? 7.766 -20.945 2.758 1.00 88.81 81 ARG A C 1
ATOM 628 O O . ARG A 1 81 ? 7.310 -20.284 3.684 1.00 88.81 81 ARG A O 1
ATOM 635 N N . ARG A 1 82 ? 8.987 -21.496 2.806 1.00 91.62 82 ARG A N 1
ATOM 636 C CA . ARG A 1 82 ? 9.838 -21.475 4.010 1.00 91.62 82 ARG A 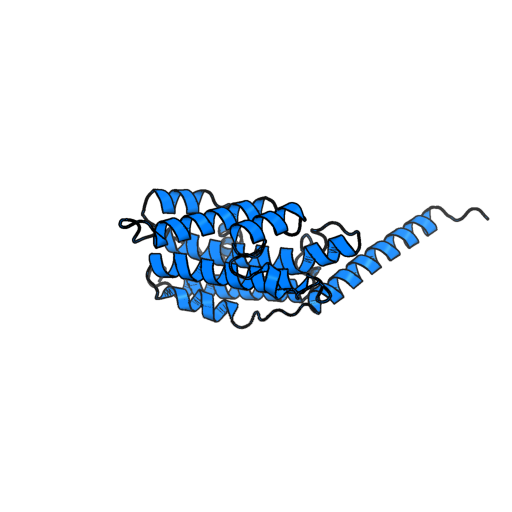CA 1
ATOM 637 C C . ARG A 1 82 ? 10.217 -20.076 4.480 1.00 91.62 82 ARG A C 1
ATOM 639 O O . ARG A 1 82 ? 10.584 -19.908 5.639 1.00 91.62 82 ARG A O 1
ATOM 646 N N . LEU A 1 83 ? 10.147 -19.076 3.600 1.00 93.38 83 LEU A N 1
ATOM 647 C CA . LEU A 1 83 ? 10.385 -17.691 3.989 1.00 93.38 83 LEU A CA 1
ATOM 648 C C . LEU A 1 83 ? 9.294 -17.182 4.939 1.00 93.38 83 LEU A C 1
ATOM 650 O O . LEU A 1 83 ? 9.601 -16.392 5.827 1.00 93.38 83 LEU A O 1
ATOM 654 N N . PHE A 1 84 ? 8.061 -17.662 4.772 1.00 93.50 84 PHE A N 1
ATOM 655 C CA . PHE A 1 84 ? 6.863 -17.202 5.478 1.00 93.50 84 PHE A CA 1
ATOM 656 C C . PHE A 1 84 ? 6.423 -18.122 6.623 1.00 93.50 84 PHE A C 1
ATOM 658 O O . PHE A 1 84 ? 5.577 -17.720 7.421 1.00 93.50 84 PHE A O 1
ATOM 665 N N . ASP A 1 85 ? 6.990 -19.328 6.726 1.00 91.75 85 ASP A N 1
ATOM 666 C CA . ASP A 1 85 ? 6.756 -20.241 7.850 1.00 91.75 85 ASP A CA 1
ATOM 667 C C . ASP A 1 85 ? 7.078 -19.569 9.197 1.00 91.75 85 ASP A C 1
ATOM 669 O O . ASP A 1 85 ? 7.822 -18.594 9.259 1.00 91.75 85 ASP A O 1
ATOM 673 N N . SER A 1 86 ? 6.583 -20.120 10.309 1.00 91.56 86 SER A N 1
ATOM 674 C CA . SER A 1 86 ? 6.702 -19.513 11.650 1.00 91.56 86 SER A CA 1
ATOM 675 C C . SER A 1 86 ? 8.134 -19.143 12.069 1.00 91.56 86 SER A C 1
ATOM 677 O O . SER A 1 86 ? 8.332 -18.167 12.789 1.00 91.56 86 SER A O 1
ATOM 679 N N . ASN A 1 87 ? 9.132 -19.897 11.598 1.00 91.94 87 ASN A N 1
ATOM 680 C CA . ASN A 1 87 ? 10.558 -19.671 11.869 1.00 91.94 87 ASN A CA 1
ATOM 681 C C . ASN A 1 87 ? 11.311 -19.046 10.678 1.00 91.94 87 ASN A C 1
ATOM 683 O O . ASN A 1 87 ? 12.537 -18.942 10.704 1.00 91.94 87 ASN A O 1
ATOM 687 N N . GLY A 1 88 ? 10.595 -18.686 9.614 1.00 93.69 88 GLY A N 1
ATOM 688 C CA . GLY A 1 88 ? 11.146 -18.063 8.420 1.00 93.69 88 GLY A CA 1
ATOM 689 C C . GLY A 1 88 ? 11.494 -16.585 8.635 1.00 93.69 88 GLY A C 1
ATOM 690 O O . GLY A 1 88 ? 10.939 -15.926 9.518 1.00 93.69 88 GLY A O 1
ATOM 691 N N . PRO A 1 89 ? 12.398 -16.017 7.818 1.00 93.75 89 PRO A N 1
ATOM 692 C CA . PRO A 1 89 ? 12.798 -14.610 7.916 1.00 93.75 89 PRO A CA 1
ATOM 693 C C . PRO A 1 89 ? 11.647 -13.615 7.679 1.00 93.75 89 PRO A C 1
ATOM 695 O O . PRO A 1 89 ? 11.707 -12.480 8.152 1.00 93.75 89 PRO A O 1
ATOM 698 N N . LEU A 1 90 ? 10.595 -14.031 6.968 1.00 95.69 90 LEU A N 1
ATOM 699 C CA . LEU A 1 90 ? 9.410 -13.239 6.624 1.00 95.69 90 LEU A CA 1
ATOM 700 C C . LEU A 1 90 ? 8.159 -13.719 7.372 1.00 95.69 90 LEU A C 1
ATOM 702 O O . LEU A 1 90 ? 7.042 -13.451 6.928 1.00 95.69 90 LEU A O 1
ATOM 706 N N . SER A 1 91 ? 8.337 -14.400 8.511 1.00 95.25 91 SER A N 1
ATOM 707 C CA . SER A 1 91 ? 7.244 -14.925 9.338 1.00 95.25 91 SER A CA 1
ATOM 708 C C . SER A 1 91 ? 6.336 -13.826 9.893 1.00 95.25 91 SER A C 1
ATOM 710 O O . SER A 1 91 ? 5.118 -13.987 9.949 1.00 95.25 91 SER A O 1
ATOM 712 N N . THR A 1 92 ? 6.907 -12.673 10.257 1.00 95.75 92 THR A N 1
ATOM 713 C CA . THR A 1 92 ? 6.151 -11.547 10.821 1.00 95.75 92 THR A CA 1
ATOM 714 C C . THR A 1 92 ? 5.868 -10.470 9.783 1.00 95.75 92 THR A C 1
ATOM 716 O O . THR A 1 92 ? 6.743 -10.104 8.997 1.00 95.75 92 THR A O 1
ATOM 719 N N . VAL A 1 93 ? 4.679 -9.866 9.850 1.00 94.81 93 VAL A N 1
ATOM 720 C CA . VAL A 1 93 ? 4.326 -8.708 9.014 1.00 94.81 93 VAL A CA 1
ATOM 721 C C . VAL A 1 93 ? 5.298 -7.535 9.182 1.00 94.81 93 VAL A C 1
ATOM 723 O O . VAL A 1 93 ? 5.614 -6.849 8.217 1.00 94.81 93 VAL A O 1
ATOM 726 N N . SER A 1 94 ? 5.852 -7.342 10.384 1.00 96.00 94 SER A N 1
ATOM 727 C CA . SER A 1 94 ? 6.877 -6.322 10.634 1.00 96.00 94 SER A CA 1
ATOM 728 C C . SER A 1 94 ? 8.137 -6.572 9.801 1.00 96.00 94 SER A C 1
ATOM 730 O O . SER A 1 94 ? 8.665 -5.632 9.211 1.00 96.00 94 SER A O 1
ATOM 732 N N . SER A 1 95 ? 8.599 -7.827 9.722 1.00 97.50 95 SER A N 1
ATOM 733 C CA . SER A 1 95 ? 9.739 -8.213 8.881 1.00 97.50 95 SER A CA 1
ATOM 734 C C . SER A 1 95 ? 9.437 -7.990 7.400 1.00 97.50 95 SER A C 1
ATOM 736 O O . SER A 1 95 ? 10.293 -7.491 6.675 1.00 97.50 95 SER A O 1
ATOM 738 N N . ARG A 1 96 ? 8.209 -8.305 6.961 1.00 97.88 96 ARG A N 1
ATOM 739 C CA . ARG A 1 96 ? 7.761 -8.099 5.575 1.00 97.88 96 ARG A CA 1
ATOM 740 C C . ARG A 1 96 ? 7.761 -6.619 5.193 1.00 97.88 96 ARG A C 1
ATOM 742 O O . ARG A 1 96 ? 8.395 -6.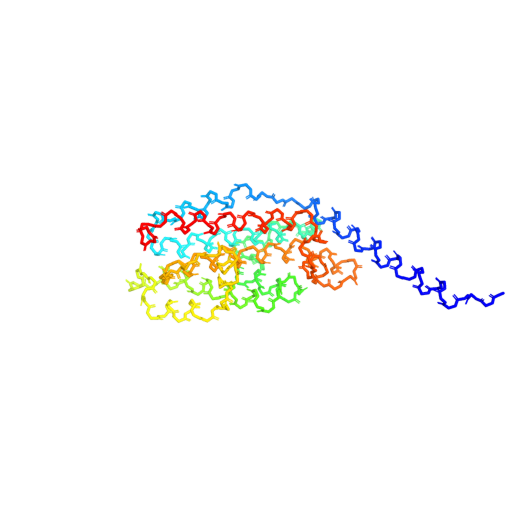244 4.211 1.00 97.88 96 ARG A O 1
ATOM 749 N N . PHE A 1 97 ? 7.146 -5.762 6.009 1.00 98.12 97 PHE A N 1
ATOM 750 C CA . PHE A 1 97 ? 7.146 -4.313 5.784 1.00 98.12 97 PHE A CA 1
ATOM 751 C C . PHE A 1 97 ? 8.556 -3.723 5.810 1.00 98.12 97 PHE A C 1
ATOM 753 O O . PHE A 1 97 ? 8.880 -2.876 4.979 1.00 98.12 97 PHE A O 1
ATOM 760 N N . LEU A 1 98 ? 9.404 -4.173 6.741 1.00 98.25 98 LEU A N 1
ATOM 761 C CA . LEU A 1 98 ? 10.788 -3.716 6.821 1.00 98.25 98 LEU A CA 1
ATOM 762 C C . LEU A 1 98 ? 11.563 -4.091 5.557 1.00 98.25 98 LEU A C 1
ATOM 764 O O . LEU A 1 98 ? 12.219 -3.227 4.985 1.00 98.25 98 LEU A O 1
ATOM 768 N N . LEU A 1 99 ? 11.446 -5.336 5.085 1.00 98.06 99 LEU A N 1
ATOM 769 C CA . LEU A 1 99 ? 12.114 -5.773 3.862 1.00 98.06 99 LEU A CA 1
ATOM 770 C C . LEU A 1 99 ? 11.618 -4.989 2.641 1.00 98.06 99 LEU A C 1
ATOM 772 O O . LEU A 1 99 ? 12.438 -4.451 1.899 1.00 98.06 99 LEU A O 1
ATOM 776 N N . ALA A 1 100 ? 10.299 -4.865 2.461 1.00 98.19 100 ALA A N 1
ATOM 777 C CA . ALA A 1 100 ? 9.719 -4.085 1.369 1.00 98.19 100 ALA A CA 1
ATOM 778 C C . ALA A 1 100 ? 10.228 -2.632 1.386 1.00 98.19 100 ALA A C 1
ATOM 780 O O . ALA A 1 100 ? 10.601 -2.082 0.349 1.00 98.19 100 ALA A O 1
ATOM 781 N N . ARG A 1 101 ? 10.332 -2.019 2.573 1.00 98.19 101 ARG A N 1
ATOM 782 C CA . ARG A 1 101 ? 10.898 -0.675 2.723 1.00 98.19 101 ARG A CA 1
ATOM 783 C C . ARG A 1 101 ? 12.389 -0.634 2.391 1.00 98.19 101 ARG A C 1
ATOM 785 O O . ARG A 1 101 ? 12.813 0.303 1.715 1.00 98.19 101 ARG A O 1
ATOM 792 N N . SER A 1 102 ? 13.178 -1.608 2.844 1.00 97.75 102 SER A N 1
ATOM 793 C CA . SER A 1 102 ? 14.621 -1.700 2.574 1.00 97.75 102 SER A CA 1
ATOM 794 C C . SER A 1 102 ? 14.938 -1.886 1.091 1.00 97.75 102 SER A C 1
ATOM 796 O O . SER A 1 102 ? 15.955 -1.383 0.623 1.00 97.75 102 SER A O 1
ATOM 798 N N . LEU A 1 103 ? 14.055 -2.554 0.347 1.00 97.00 103 LEU A N 1
ATOM 799 C CA . LEU A 1 103 ? 14.167 -2.740 -1.101 1.00 97.00 103 LEU A CA 1
ATOM 800 C C . LEU A 1 103 ? 13.601 -1.560 -1.914 1.00 97.00 103 LEU A C 1
ATOM 802 O O . LEU A 1 103 ? 13.625 -1.604 -3.140 1.00 97.00 103 LEU A O 1
ATOM 806 N N . ASN A 1 104 ? 13.102 -0.506 -1.254 1.00 96.81 104 ASN A N 1
ATOM 807 C CA . ASN A 1 104 ? 12.364 0.606 -1.870 1.00 96.81 104 ASN A CA 1
ATOM 808 C C . ASN A 1 104 ? 11.131 0.157 -2.679 1.00 96.81 104 ASN A C 1
ATOM 810 O O . ASN A 1 104 ? 10.739 0.825 -3.633 1.00 96.81 104 ASN A O 1
ATOM 814 N N . TRP A 1 105 ? 10.512 -0.959 -2.289 1.00 98.25 105 TRP A N 1
ATOM 815 C CA . TRP A 1 105 ? 9.261 -1.434 -2.884 1.00 98.25 105 TRP A CA 1
ATOM 816 C C . TRP A 1 105 ? 8.047 -0.689 -2.353 1.00 98.25 105 TRP A C 1
ATOM 818 O O . TRP A 1 105 ? 7.047 -0.614 -3.045 1.00 98.25 105 TRP A O 1
ATOM 828 N N . ILE A 1 106 ? 8.144 -0.139 -1.142 1.00 98.50 106 ILE A N 1
ATOM 829 C CA . ILE A 1 106 ? 7.150 0.769 -0.568 1.00 98.50 106 ILE A CA 1
ATOM 830 C C . ILE A 1 106 ? 7.828 2.054 -0.099 1.00 98.50 106 ILE A C 1
ATOM 832 O O . ILE A 1 106 ? 8.983 2.040 0.353 1.00 98.50 106 ILE A O 1
ATOM 836 N N . SER A 1 107 ? 7.115 3.175 -0.183 1.00 97.75 107 SER A N 1
ATOM 837 C CA . SER A 1 107 ? 7.642 4.465 0.254 1.00 97.75 107 SER A CA 1
ATOM 838 C C . SER A 1 107 ? 7.775 4.547 1.777 1.00 97.75 107 SER A C 1
ATOM 840 O O . SER A 1 107 ? 7.203 3.772 2.549 1.00 97.75 107 SER A O 1
ATOM 842 N N . SER A 1 108 ? 8.528 5.548 2.244 1.00 97.50 108 SER A N 1
ATOM 843 C CA . SER A 1 108 ? 8.624 5.825 3.681 1.00 97.50 108 SER A CA 1
ATOM 844 C C . SER A 1 108 ? 7.274 6.205 4.297 1.00 97.50 108 SER A C 1
ATOM 846 O O . SER A 1 108 ? 7.050 5.921 5.471 1.00 97.50 108 SER A O 1
ATOM 848 N N . SER A 1 109 ? 6.389 6.839 3.520 1.00 97.06 109 SER A N 1
ATOM 849 C CA . SER A 1 109 ? 5.045 7.210 3.970 1.00 97.06 109 SER A CA 1
ATOM 850 C C . SER A 1 109 ? 4.167 5.971 4.154 1.00 97.06 109 SER A C 1
ATOM 852 O O . SER A 1 109 ? 3.580 5.779 5.224 1.00 97.06 109 SER A O 1
ATOM 854 N N . THR A 1 110 ? 4.160 5.073 3.162 1.00 98.38 110 THR A N 1
ATOM 855 C CA . THR A 1 110 ? 3.432 3.799 3.230 1.00 98.38 110 THR A CA 1
ATOM 856 C C . THR A 1 110 ? 3.912 2.950 4.402 1.00 98.38 110 THR A C 1
ATOM 858 O O . THR A 1 110 ? 3.100 2.504 5.209 1.00 98.38 110 THR A O 1
ATOM 861 N N . PHE A 1 111 ? 5.230 2.794 4.579 1.00 98.56 111 PHE A N 1
ATOM 862 C CA . PHE A 1 111 ? 5.794 2.033 5.700 1.00 98.56 111 PHE A CA 1
ATOM 863 C C . PHE A 1 111 ? 5.370 2.578 7.075 1.00 98.56 111 PHE A C 1
ATOM 865 O O . PHE A 1 111 ? 4.984 1.806 7.960 1.00 98.56 111 PHE A O 1
ATOM 872 N N . SER A 1 112 ? 5.427 3.900 7.267 1.00 98.38 112 SER A N 1
ATOM 873 C CA . SER A 1 112 ? 5.009 4.539 8.520 1.00 98.38 112 SER A CA 1
ATOM 874 C C . SER A 1 112 ? 3.518 4.338 8.789 1.00 98.38 112 SER A C 1
ATOM 876 O O . SER A 1 112 ? 3.138 4.012 9.914 1.00 98.38 112 SER A O 1
ATOM 878 N N . SER A 1 113 ? 2.686 4.451 7.752 1.00 98.56 113 SER A N 1
ATOM 879 C CA . SER A 1 113 ? 1.233 4.283 7.850 1.00 98.56 113 SER A CA 1
ATOM 880 C C . SER A 1 113 ? 0.844 2.833 8.165 1.00 98.56 113 SER A C 1
ATOM 882 O O . SER A 1 113 ? 0.095 2.583 9.107 1.00 98.56 113 SER A O 1
ATOM 884 N N . LEU A 1 114 ? 1.445 1.856 7.477 1.00 98.62 114 LEU A N 1
ATOM 885 C CA . LEU A 1 114 ? 1.292 0.426 7.778 1.00 98.62 114 LEU A CA 1
ATOM 886 C C . LEU A 1 114 ? 1.742 0.089 9.208 1.00 98.62 114 LEU A C 1
ATOM 888 O O . LEU A 1 114 ? 1.101 -0.690 9.917 1.00 98.62 114 LEU A O 1
ATOM 892 N N . SER A 1 115 ? 2.829 0.714 9.668 1.00 98.25 115 SER A N 1
ATOM 893 C CA . SER A 1 115 ? 3.315 0.560 11.039 1.00 98.25 115 SER A CA 1
ATOM 894 C C . SER A 1 115 ? 2.350 1.138 12.077 1.00 98.25 115 SER A C 1
ATOM 896 O O . SER A 1 115 ? 2.246 0.579 13.171 1.00 98.25 115 SER A O 1
ATOM 898 N N . ALA A 1 116 ? 1.648 2.230 11.762 1.00 98.44 116 ALA A N 1
ATOM 899 C CA . ALA A 1 116 ? 0.600 2.791 12.612 1.00 98.44 116 ALA A CA 1
ATOM 900 C C . ALA A 1 116 ? -0.616 1.854 12.687 1.00 98.44 116 ALA A C 1
ATOM 902 O O . ALA A 1 116 ? -1.034 1.516 13.794 1.00 98.44 116 ALA A O 1
ATOM 903 N N . LEU A 1 117 ? -1.097 1.331 11.551 1.00 98.50 117 LEU A N 1
ATOM 904 C CA . LEU A 1 117 ? -2.192 0.347 11.520 1.00 98.50 117 LEU A CA 1
ATOM 905 C C . LEU A 1 117 ? -1.858 -0.917 12.325 1.00 98.50 117 LEU A C 1
ATOM 907 O O . LEU A 1 117 ? -2.676 -1.388 13.112 1.00 98.50 117 LEU A O 1
ATOM 911 N N . ARG A 1 118 ? -0.620 -1.418 12.223 1.00 98.06 118 ARG A N 1
ATOM 912 C CA . ARG A 1 118 ? -0.151 -2.555 13.032 1.00 98.06 118 ARG A CA 1
ATOM 913 C C . ARG A 1 118 ? -0.220 -2.263 14.531 1.00 98.06 118 ARG A C 1
ATOM 915 O O . ARG A 1 118 ? -0.596 -3.133 15.313 1.00 98.06 118 ARG A O 1
ATOM 922 N N . LYS A 1 119 ? 0.175 -1.054 14.947 1.00 97.62 119 LYS A N 1
ATOM 923 C CA . LYS A 1 119 ? 0.094 -0.634 16.354 1.00 97.62 119 LYS A CA 1
ATOM 924 C C . LYS A 1 119 ? -1.362 -0.556 16.808 1.00 97.62 119 LYS A C 1
ATOM 926 O O . LYS A 1 119 ? -1.658 -1.110 17.856 1.00 97.62 119 LYS A O 1
ATOM 931 N N . ILE A 1 120 ? -2.256 0.024 16.004 1.00 98.00 120 ILE A N 1
ATOM 932 C CA . ILE A 1 120 ? -3.701 0.080 16.292 1.00 98.00 120 ILE A CA 1
ATOM 933 C C . ILE A 1 120 ? -4.268 -1.332 16.490 1.00 98.00 120 ILE A C 1
ATOM 935 O O . ILE A 1 120 ? -4.883 -1.608 17.518 1.00 98.00 120 ILE A O 1
ATOM 939 N N . ARG A 1 121 ? -3.978 -2.264 15.571 1.00 97.38 121 ARG A N 1
ATOM 940 C CA . ARG A 1 121 ? -4.381 -3.673 15.703 1.00 97.38 121 ARG A CA 1
ATOM 941 C C . ARG A 1 121 ? -3.860 -4.305 16.991 1.00 97.38 121 ARG A C 1
ATOM 943 O O . AR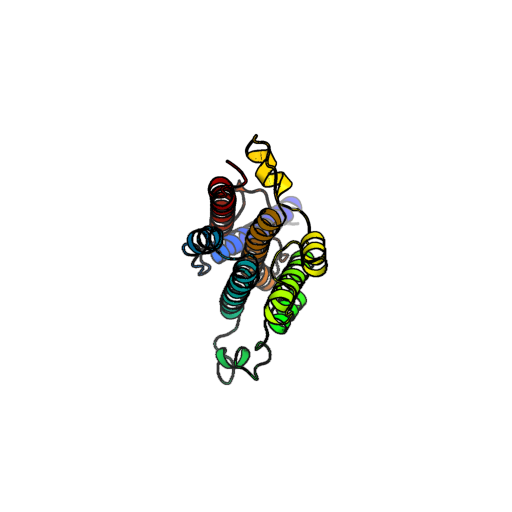G A 1 121 ? -4.578 -5.064 17.633 1.00 97.38 121 ARG A O 1
ATOM 950 N N . ASN A 1 122 ? -2.614 -4.024 17.371 1.00 95.56 122 ASN A N 1
ATOM 951 C CA . ASN A 1 122 ? -2.026 -4.570 18.594 1.00 95.56 122 ASN A CA 1
ATOM 952 C C . ASN A 1 122 ? -2.680 -4.011 19.862 1.00 95.56 122 ASN A C 1
ATOM 954 O O . ASN A 1 122 ? -2.888 -4.778 20.799 1.00 95.56 122 ASN A O 1
ATOM 958 N N . GLU A 1 123 ? -3.026 -2.721 19.885 1.00 96.62 123 GLU A N 1
ATOM 959 C CA . GLU A 1 123 ? -3.790 -2.127 20.989 1.00 96.62 123 GLU A CA 1
ATOM 960 C C . GLU A 1 123 ? -5.148 -2.826 21.125 1.00 96.62 123 GLU A C 1
ATOM 962 O O . GLU A 1 123 ? -5.472 -3.322 22.200 1.00 96.62 123 GLU A O 1
ATOM 967 N N . PHE A 1 124 ? -5.890 -2.997 20.027 1.00 96.44 124 PHE A N 1
ATOM 968 C CA . PHE A 1 124 ? -7.152 -3.745 20.038 1.00 96.44 124 PHE A CA 1
ATOM 969 C C . PHE A 1 124 ? -6.997 -5.227 20.417 1.00 96.44 124 PHE A C 1
ATOM 971 O O . PHE A 1 124 ? -7.898 -5.812 21.019 1.00 96.44 124 PHE A O 1
ATOM 978 N N . ALA A 1 125 ? -5.888 -5.876 20.065 1.00 91.88 125 ALA A N 1
ATOM 979 C CA . ALA A 1 125 ? -5.681 -7.296 20.348 1.00 91.88 125 ALA A CA 1
ATOM 980 C C . ALA A 1 125 ? -5.260 -7.566 21.801 1.00 91.88 125 ALA A C 1
ATOM 982 O O . ALA A 1 125 ? -5.668 -8.575 22.374 1.00 91.88 125 ALA A O 1
ATOM 983 N N . HIS A 1 126 ? -4.446 -6.689 22.394 1.00 90.00 126 HIS A N 1
ATOM 984 C CA . HIS A 1 126 ? -3.761 -6.965 23.660 1.00 90.00 126 HIS A CA 1
ATOM 985 C C . HIS A 1 126 ? -4.168 -6.048 24.820 1.00 90.00 126 HIS A C 1
ATOM 987 O O . HIS A 1 126 ? -3.881 -6.378 25.971 1.00 90.00 126 HIS A O 1
ATOM 993 N N . SER A 1 127 ? -4.842 -4.925 24.560 1.00 88.25 127 SER A N 1
ATOM 994 C CA . SER A 1 127 ? -5.375 -4.071 25.621 1.00 88.25 127 SER A CA 1
ATOM 995 C C . SER A 1 127 ? -6.761 -4.539 26.063 1.00 88.25 127 SER A C 1
ATOM 997 O O . SER A 1 127 ? -7.641 -4.809 25.248 1.00 88.25 127 SER A O 1
ATOM 999 N N . HIS A 1 128 ? -6.975 -4.589 27.377 1.00 82.44 128 HIS A N 1
ATOM 1000 C CA . HIS A 1 128 ? -8.281 -4.900 27.965 1.00 82.44 128 HIS A CA 1
ATOM 1001 C C . HIS A 1 128 ? -9.233 -3.693 27.946 1.00 82.44 128 HIS A C 1
ATOM 1003 O O . HIS A 1 128 ? -10.434 -3.864 28.124 1.00 82.44 128 HIS A O 1
ATOM 1009 N N . THR A 1 129 ? -8.703 -2.481 27.749 1.00 84.75 129 THR A N 1
ATOM 1010 C CA . THR A 1 129 ? -9.457 -1.217 27.809 1.00 84.75 129 THR A CA 1
ATOM 1011 C C . THR A 1 129 ? -9.659 -0.567 26.441 1.00 84.75 129 THR A C 1
ATOM 1013 O O . THR A 1 129 ? -10.380 0.420 26.337 1.00 84.75 129 THR A O 1
ATOM 1016 N N . ALA A 1 130 ? -9.027 -1.089 25.386 1.00 88.19 130 ALA A N 1
ATOM 1017 C CA . ALA A 1 130 ? -9.199 -0.585 24.029 1.00 88.19 130 ALA A CA 1
ATOM 101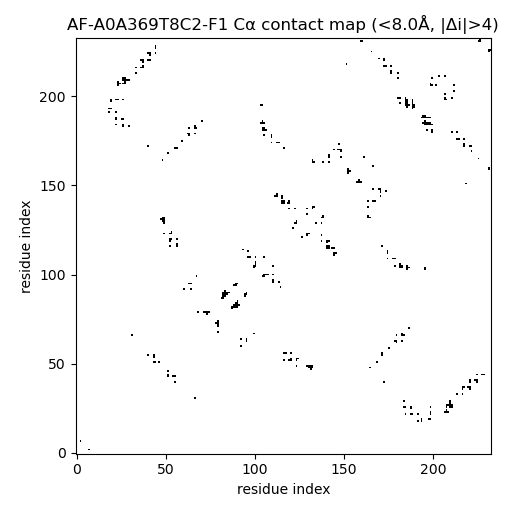8 C C . ALA A 1 130 ? -10.391 -1.272 23.347 1.00 88.19 130 ALA A C 1
ATOM 1020 O O . ALA A 1 130 ? -10.253 -2.339 22.746 1.00 88.19 130 ALA A O 1
ATOM 1021 N N . THR A 1 131 ? -11.570 -0.667 23.471 1.00 89.75 131 THR A N 1
ATOM 1022 C CA . THR A 1 131 ? -12.823 -1.180 22.893 1.00 89.75 131 THR A CA 1
ATOM 1023 C C . THR A 1 131 ? -13.255 -0.450 21.628 1.00 89.75 131 THR A C 1
ATOM 1025 O O . THR A 1 131 ? -13.937 -1.046 20.799 1.00 89.75 131 THR A O 1
ATOM 1028 N N . ASP A 1 132 ? -12.836 0.804 21.467 1.00 94.38 132 ASP A N 1
ATOM 1029 C CA . ASP A 1 132 ? -13.308 1.711 20.421 1.00 94.38 132 ASP A CA 1
ATOM 1030 C C . ASP A 1 132 ? -12.211 2.670 19.931 1.00 94.38 132 ASP A C 1
ATOM 1032 O O . ASP A 1 132 ? -11.101 2.729 20.477 1.00 94.38 132 ASP A O 1
ATOM 1036 N N . PHE A 1 133 ? -12.526 3.429 18.880 1.00 94.44 133 PHE A N 1
ATOM 1037 C CA . PHE A 1 133 ? -11.627 4.430 18.304 1.00 94.44 133 PHE A CA 1
ATOM 1038 C C . PHE A 1 133 ? -11.505 5.726 19.128 1.00 94.44 133 PHE A C 1
ATOM 1040 O O . PHE A 1 133 ? -10.685 6.575 18.777 1.00 94.44 133 PHE A O 1
ATOM 1047 N N . GLN A 1 134 ? -12.269 5.894 20.216 1.00 92.94 134 GLN A N 1
ATOM 1048 C CA . GLN A 1 134 ? -12.148 7.038 21.133 1.00 92.94 134 GLN A CA 1
ATOM 1049 C C . GLN A 1 134 ? -11.071 6.820 22.201 1.00 92.94 134 GLN A C 1
A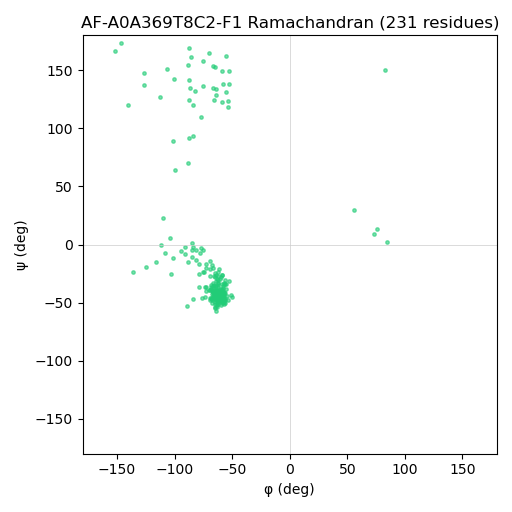TOM 1051 O O . GLN A 1 134 ? -10.672 7.761 22.890 1.00 92.94 134 GLN A O 1
ATOM 1056 N N . ASN A 1 135 ? -10.540 5.599 22.321 1.00 95.25 135 ASN A N 1
ATOM 1057 C CA . ASN A 1 135 ? -9.360 5.341 23.131 1.00 95.25 135 ASN A CA 1
ATOM 1058 C C . ASN A 1 135 ? -8.208 6.276 22.718 1.00 95.25 135 ASN A C 1
ATOM 1060 O O . ASN A 1 135 ? -7.775 6.260 21.566 1.00 95.25 135 ASN A O 1
ATOM 1064 N N . THR A 1 136 ? -7.665 7.041 23.673 1.00 94.50 136 THR A N 1
ATOM 1065 C CA . THR A 1 136 ? -6.650 8.081 23.420 1.00 94.50 136 THR A CA 1
ATOM 1066 C C . THR A 1 136 ? -5.472 7.564 22.600 1.00 94.50 136 THR A C 1
ATOM 1068 O O . THR A 1 136 ? -5.054 8.199 21.637 1.00 94.50 136 THR A O 1
ATOM 1071 N N . ARG A 1 137 ? -4.963 6.368 22.922 1.00 95.06 137 ARG A N 1
ATOM 1072 C CA . ARG A 1 137 ? -3.807 5.806 22.221 1.00 95.06 137 ARG A CA 1
ATOM 1073 C C . ARG A 1 137 ? -4.131 5.468 20.768 1.00 95.06 137 ARG A C 1
ATOM 1075 O O . ARG A 1 137 ? -3.301 5.702 19.891 1.00 95.06 137 ARG A O 1
ATOM 1082 N N . ILE A 1 138 ? -5.310 4.908 20.521 1.00 96.69 138 ILE A N 1
ATOM 1083 C CA . ILE A 1 138 ? -5.770 4.548 19.177 1.00 96.69 138 ILE A CA 1
ATOM 1084 C C . ILE A 1 138 ? -6.047 5.808 18.362 1.00 96.69 138 ILE A C 1
ATOM 1086 O O . ILE A 1 138 ? -5.562 5.918 17.237 1.00 96.69 138 ILE A O 1
ATOM 1090 N N . HIS A 1 139 ? -6.738 6.781 18.950 1.00 96.38 139 HIS A N 1
ATOM 1091 C CA . HIS A 1 139 ? -7.006 8.073 18.335 1.00 96.38 139 HIS A CA 1
ATOM 1092 C C . HIS A 1 139 ? -5.713 8.789 17.906 1.00 96.38 139 HIS A C 1
ATOM 1094 O O . HIS A 1 139 ? -5.601 9.256 16.769 1.00 96.38 139 HIS A O 1
ATOM 1100 N N . ASP A 1 140 ? -4.699 8.824 18.775 1.00 96.94 140 ASP A N 1
ATOM 1101 C CA . ASP A 1 140 ? -3.399 9.432 18.469 1.00 96.94 140 ASP A CA 1
ATOM 1102 C C . ASP A 1 140 ? -2.678 8.703 17.329 1.00 96.94 140 ASP A C 1
ATOM 1104 O O . ASP A 1 140 ? -2.065 9.328 16.461 1.00 96.94 140 ASP A O 1
ATOM 1108 N N . LEU A 1 141 ? -2.759 7.368 17.299 1.00 97.69 141 LEU A N 1
ATOM 1109 C CA . LEU A 1 141 ? -2.189 6.571 16.213 1.00 97.69 141 LEU A CA 1
ATOM 1110 C C . LEU A 1 141 ? -2.896 6.851 14.884 1.00 97.69 141 LEU A C 1
ATOM 1112 O O . LEU A 1 141 ? -2.208 7.020 13.879 1.00 97.69 141 LEU A O 1
ATOM 1116 N N . ILE A 1 142 ? -4.228 6.952 14.875 1.00 97.69 142 ILE A N 1
ATOM 1117 C CA . ILE A 1 142 ? -5.000 7.331 13.683 1.00 97.69 142 ILE A CA 1
ATOM 1118 C C . ILE A 1 142 ? -4.569 8.713 13.213 1.00 97.69 142 ILE A C 1
ATOM 1120 O O . ILE A 1 142 ? -4.232 8.871 12.045 1.00 97.69 142 ILE A O 1
ATOM 1124 N N . SER A 1 143 ? -4.495 9.679 14.127 1.00 96.38 143 SER A N 1
ATOM 1125 C CA . SER A 1 143 ? -4.106 11.063 13.840 1.00 96.38 143 SER A CA 1
ATOM 1126 C C . SER A 1 143 ? -2.675 11.189 13.306 1.00 96.38 143 SER A C 1
ATOM 1128 O O . SER A 1 143 ? -2.383 12.110 12.552 1.00 96.38 143 SER A O 1
ATOM 1130 N N . SER A 1 144 ? -1.783 10.253 13.653 1.00 96.69 144 SER A N 1
ATOM 1131 C CA . SER A 1 144 ? -0.403 10.225 13.143 1.00 96.69 144 SER A CA 1
ATOM 1132 C C . SER A 1 144 ? -0.279 9.789 11.677 1.00 96.69 144 SER A C 1
ATOM 1134 O O . SER A 1 144 ? 0.766 9.995 11.058 1.00 96.69 144 SER A O 1
ATOM 1136 N N . ILE A 1 145 ? -1.325 9.173 11.122 1.00 97.44 145 ILE A N 1
ATOM 1137 C CA . ILE A 1 145 ? -1.386 8.799 9.709 1.00 97.44 145 ILE A CA 1
ATOM 1138 C C . ILE A 1 145 ? -1.641 10.071 8.883 1.00 97.44 145 ILE A C 1
ATOM 1140 O O . ILE A 1 145 ? -2.496 10.870 9.271 1.00 97.44 145 ILE A O 1
ATOM 1144 N N . PRO A 1 146 ? -0.948 10.275 7.747 1.00 95.25 146 PRO A N 1
ATOM 1145 C CA . PRO A 1 146 ? -1.226 11.403 6.867 1.00 95.25 146 PRO A CA 1
ATOM 1146 C C . PRO A 1 146 ? -2.693 11.440 6.433 1.00 95.25 146 PRO A C 1
ATOM 1148 O O . PRO A 1 146 ? -3.233 10.434 5.968 1.00 95.25 146 PRO A O 1
ATOM 1151 N N . SER A 1 147 ? -3.320 12.608 6.561 1.00 93.88 147 SER A N 1
ATOM 1152 C CA . SER A 1 147 ? -4.660 12.836 6.028 1.00 93.88 147 SER A CA 1
ATOM 1153 C C . SER A 1 147 ? -4.634 12.728 4.507 1.00 93.88 147 SER A C 1
ATOM 1155 O O . SER A 1 147 ? -3.765 13.302 3.849 1.00 93.88 147 SER A O 1
ATOM 1157 N N . PHE A 1 148 ? -5.596 12.006 3.952 1.00 93.00 148 PHE A N 1
ATOM 1158 C CA . PHE A 1 148 ? -5.752 11.847 2.505 1.00 93.00 148 PHE A CA 1
ATOM 1159 C C . PHE A 1 148 ? -7.218 11.989 2.081 1.00 93.00 148 PHE A C 1
ATOM 1161 O O . PHE A 1 148 ? -7.486 12.340 0.940 1.00 93.00 148 PHE A O 1
ATOM 1168 N N . GLU A 1 149 ? -8.147 11.741 3.006 1.00 93.62 149 GLU A N 1
ATOM 1169 C CA . GLU A 1 149 ? -9.590 11.712 2.806 1.00 93.62 149 GLU A CA 1
ATOM 1170 C C . GLU A 1 149 ? -10.158 13.034 2.277 1.00 93.62 149 GLU A C 1
ATOM 1172 O O . GLU A 1 149 ? -11.144 13.009 1.554 1.00 93.62 149 GLU A O 1
ATOM 1177 N N . GLN A 1 150 ? -9.508 14.171 2.544 1.00 91.38 150 GLN A N 1
ATOM 1178 C CA . GLN A 1 150 ? -10.004 15.483 2.126 1.00 91.38 150 GLN A CA 1
ATOM 1179 C C . GLN A 1 150 ? -10.161 15.599 0.602 1.00 91.38 150 GLN A C 1
ATOM 1181 O O . GLN A 1 150 ? -11.235 15.931 0.123 1.00 91.38 150 GLN A O 1
ATOM 1186 N N . ALA A 1 151 ? -9.117 15.283 -0.173 1.00 91.81 151 ALA A N 1
ATOM 1187 C CA . ALA A 1 151 ? -9.140 15.515 -1.619 1.00 91.81 151 ALA A CA 1
ATOM 1188 C C . ALA A 1 151 ? -10.172 14.643 -2.374 1.00 91.81 151 ALA A C 1
ATOM 1190 O O . ALA A 1 151 ? -10.871 15.180 -3.233 1.00 91.81 151 ALA A O 1
ATOM 1191 N N . PRO A 1 152 ? -10.321 13.332 -2.080 1.00 92.94 152 PRO A N 1
ATOM 1192 C CA . PRO A 1 152 ? -11.407 12.527 -2.636 1.00 92.94 152 PRO A CA 1
ATOM 1193 C C . PRO A 1 152 ? -12.800 13.034 -2.252 1.00 92.94 152 PRO A C 1
ATOM 1195 O O . PRO A 1 152 ? -13.698 12.991 -3.086 1.00 92.94 152 PRO A O 1
ATOM 1198 N N . LEU A 1 153 ? -12.986 13.516 -1.019 1.00 92.69 153 LEU A N 1
ATOM 1199 C CA . LEU A 1 153 ? -14.283 14.015 -0.560 1.00 92.69 153 LEU A CA 1
ATOM 1200 C C . LEU A 1 153 ? -14.635 15.363 -1.184 1.00 92.69 153 LEU A C 1
ATOM 1202 O O . LEU A 1 153 ? -15.759 15.526 -1.645 1.00 92.69 153 LEU A O 1
ATOM 1206 N N . ASP A 1 154 ? -13.677 16.277 -1.322 1.00 93.56 154 ASP A N 1
ATOM 1207 C CA . ASP A 1 154 ? -13.890 17.550 -2.021 1.00 93.56 154 ASP A CA 1
ATOM 1208 C C . ASP A 1 154 ? -14.362 17.326 -3.471 1.00 93.56 154 ASP A C 1
ATOM 1210 O O . ASP A 1 154 ? -15.194 18.074 -3.985 1.00 93.56 154 ASP A O 1
ATOM 1214 N N . ALA A 1 155 ? -13.883 16.261 -4.126 1.00 93.75 155 ALA A N 1
ATOM 1215 C CA . ALA A 1 155 ? -14.284 15.905 -5.487 1.00 93.75 155 ALA A CA 1
ATOM 1216 C C . ALA A 1 155 ? -15.754 15.453 -5.608 1.00 93.75 155 ALA A C 1
ATOM 1218 O O . ALA A 1 155 ? -16.292 15.454 -6.715 1.00 93.75 155 ALA A O 1
ATOM 1219 N N . THR A 1 156 ? -16.408 15.089 -4.499 1.00 92.88 156 THR A N 1
ATOM 1220 C CA . THR A 1 156 ? -17.843 14.748 -4.482 1.00 92.88 156 THR A CA 1
ATOM 1221 C C . THR A 1 156 ? -18.737 15.985 -4.576 1.00 92.88 156 THR A C 1
ATOM 1223 O O . THR A 1 156 ? -19.872 15.883 -5.030 1.00 92.88 156 THR A O 1
ATOM 1226 N N . GLY A 1 157 ? -18.231 17.160 -4.181 1.00 92.25 157 GLY A N 1
ATOM 1227 C CA . GLY A 1 157 ? -19.031 18.379 -4.054 1.00 92.25 157 GLY A CA 1
ATOM 1228 C C . GLY A 1 157 ? -19.984 18.387 -2.850 1.00 92.25 157 GLY A C 1
ATOM 1229 O O . GLY A 1 157 ? -20.805 19.297 -2.746 1.00 92.25 157 GLY A O 1
ATOM 1230 N N . GLU A 1 158 ? -19.879 17.404 -1.953 1.00 88.31 158 GLU A N 1
ATOM 1231 C CA . GLU A 1 158 ? -20.699 17.261 -0.748 1.00 88.31 158 GLU A CA 1
ATOM 1232 C C . GLU A 1 158 ? -19.893 17.605 0.517 1.00 88.31 158 GLU A C 1
ATOM 1234 O O . GLU A 1 158 ? -18.673 17.429 0.568 1.00 88.31 158 GLU A O 1
ATOM 1239 N N . GLU A 1 159 ? -20.571 18.097 1.558 1.00 87.88 159 GLU A N 1
ATOM 1240 C CA . GLU A 1 159 ? -19.957 18.306 2.873 1.00 87.88 159 GLU A CA 1
ATOM 1241 C C . GLU A 1 159 ? -20.057 17.032 3.721 1.00 87.88 159 GLU A C 1
ATOM 1243 O O . GLU A 1 159 ? -21.148 16.528 3.982 1.00 87.88 159 GLU A O 1
ATOM 1248 N N . TRP A 1 160 ? -18.913 16.542 4.203 1.00 88.19 160 TRP A N 1
ATOM 1249 C CA . TRP A 1 160 ? -18.819 15.304 4.982 1.00 88.19 160 TRP A CA 1
ATOM 1250 C C . TRP A 1 160 ? -18.411 15.576 6.434 1.00 88.19 160 TRP A C 1
ATOM 1252 O O . TRP A 1 160 ? -17.363 16.170 6.692 1.00 88.19 160 TRP A O 1
ATOM 1262 N N . SER A 1 161 ? -19.190 15.076 7.402 1.00 89.69 161 SER A N 1
ATOM 1263 C CA . SER A 1 161 ? -18.848 15.135 8.834 1.00 89.69 161 SER A CA 1
ATOM 1264 C C . SER A 1 161 ? -18.308 13.793 9.332 1.00 89.69 161 SER A C 1
ATOM 1266 O O . SER A 1 161 ? -19.045 12.910 9.764 1.00 89.69 161 SER A O 1
ATOM 1268 N N . LEU A 1 162 ? -16.992 13.597 9.241 1.00 92.94 162 LEU A N 1
ATOM 1269 C CA . LEU A 1 162 ? -16.376 12.315 9.584 1.00 92.94 162 LEU A CA 1
ATOM 1270 C C . LEU A 1 162 ? -16.138 12.160 11.093 1.00 92.94 162 LEU A C 1
ATOM 1272 O O . LEU A 1 162 ? -15.510 13.007 11.725 1.00 92.94 162 LEU A O 1
ATOM 1276 N N . CYS A 1 163 ? -16.540 11.017 11.655 1.00 92.75 163 CYS A N 1
ATOM 1277 C CA . CYS A 1 163 ? -16.100 10.584 12.978 1.00 92.75 163 CYS A CA 1
ATOM 1278 C C . CYS A 1 163 ? -14.781 9.792 12.882 1.00 92.75 163 CYS A C 1
ATOM 1280 O O . CYS A 1 163 ? -14.356 9.377 11.799 1.00 92.75 163 CYS A O 1
ATOM 1282 N N . THR A 1 164 ? -14.135 9.518 14.020 1.00 94.81 164 THR A N 1
ATOM 1283 C CA . THR A 1 164 ? -12.852 8.789 14.073 1.00 94.81 164 THR A CA 1
ATOM 1284 C C . THR A 1 164 ? -12.909 7.418 13.389 1.00 94.81 164 THR A C 1
ATOM 1286 O O . THR A 1 164 ? -11.938 7.005 12.754 1.00 94.81 164 THR A O 1
ATOM 1289 N N . ARG A 1 165 ? -14.058 6.731 13.462 1.00 94.81 165 ARG A N 1
ATOM 1290 C CA . ARG A 1 165 ? -14.302 5.451 12.780 1.00 94.81 165 ARG A CA 1
ATOM 1291 C C . ARG A 1 165 ? -14.259 5.610 11.261 1.00 94.81 165 ARG A C 1
ATOM 1293 O O . ARG A 1 165 ? -13.553 4.849 10.604 1.00 94.81 165 ARG A O 1
ATOM 1300 N N . HIS A 1 166 ? -14.942 6.618 10.710 1.00 94.94 166 HIS A N 1
ATOM 1301 C CA . HIS A 1 166 ? -14.892 6.915 9.275 1.00 94.94 166 HIS A CA 1
ATOM 1302 C C . HIS A 1 166 ? -13.459 7.210 8.830 1.00 94.94 166 HIS A C 1
ATOM 1304 O O . HIS A 1 166 ? -12.974 6.610 7.874 1.00 94.94 166 HIS A O 1
ATOM 1310 N N . VAL A 1 167 ? -12.741 8.053 9.577 1.00 96.12 167 VAL A N 1
ATOM 1311 C CA . VAL A 1 167 ? -11.342 8.393 9.282 1.00 96.12 167 VAL A CA 1
ATOM 1312 C C . VAL A 1 167 ? -10.452 7.146 9.276 1.00 96.12 167 VAL A C 1
ATOM 1314 O O . VAL A 1 167 ? -9.686 6.947 8.334 1.00 96.12 167 VAL A O 1
ATOM 1317 N N . PHE A 1 168 ? -10.563 6.268 10.280 1.00 97.25 168 PHE A N 1
ATOM 1318 C CA . PHE A 1 168 ? -9.812 5.010 10.308 1.00 97.25 168 PHE A CA 1
ATOM 1319 C C . PHE A 1 168 ? -10.130 4.119 9.106 1.00 97.25 168 PHE A C 1
ATOM 1321 O O . PHE A 1 168 ? -9.215 3.559 8.494 1.00 97.25 168 PHE A O 1
ATOM 1328 N N . HIS A 1 169 ? -11.413 3.984 8.772 1.00 96.25 169 HIS A N 1
ATOM 1329 C CA . HIS A 1 169 ? -11.863 3.105 7.705 1.00 96.25 169 HIS A CA 1
ATOM 1330 C C . HIS A 1 169 ? -11.332 3.579 6.346 1.00 96.25 169 HIS A C 1
ATOM 1332 O O . HIS A 1 169 ? -10.646 2.823 5.656 1.00 96.25 169 HIS A O 1
ATOM 1338 N N . LEU A 1 170 ? -11.535 4.861 6.024 1.00 97.19 170 LEU A N 1
ATOM 1339 C CA . LEU A 1 170 ? -11.010 5.484 4.810 1.00 97.19 170 LEU A CA 1
ATOM 1340 C C . LEU A 1 170 ? -9.481 5.341 4.739 1.00 97.19 170 LEU A C 1
ATOM 1342 O O . LEU A 1 170 ? -8.944 4.895 3.724 1.00 97.19 170 LEU A O 1
ATOM 1346 N N . ARG A 1 171 ? -8.760 5.641 5.829 1.00 97.75 171 ARG A N 1
ATOM 1347 C CA . ARG A 1 171 ? -7.289 5.523 5.868 1.00 97.75 171 ARG A CA 1
ATOM 1348 C C . ARG A 1 171 ? -6.820 4.095 5.657 1.00 97.75 171 ARG A C 1
ATOM 1350 O O . ARG A 1 171 ? -5.854 3.889 4.931 1.00 97.75 171 ARG A O 1
ATOM 1357 N N . SER A 1 172 ? -7.508 3.108 6.221 1.00 98.12 172 SER A N 1
ATOM 1358 C CA . SER A 1 172 ? -7.170 1.696 6.023 1.00 98.12 172 SER A CA 1
ATOM 1359 C C . SER A 1 172 ? -7.329 1.272 4.561 1.00 98.12 172 SER A C 1
ATOM 1361 O O . SER A 1 172 ? -6.417 0.653 4.013 1.00 98.12 172 SER A O 1
ATOM 1363 N N . ILE A 1 173 ? -8.428 1.680 3.914 1.00 98.06 173 ILE A N 1
ATOM 1364 C CA . ILE A 1 173 ? -8.688 1.454 2.484 1.00 98.06 173 ILE A CA 1
ATOM 1365 C C . ILE A 1 173 ? -7.559 2.050 1.631 1.00 98.06 173 ILE A C 1
ATOM 1367 O O . ILE A 1 173 ? -6.959 1.361 0.804 1.00 98.06 173 ILE A O 1
ATOM 1371 N N . TYR A 1 174 ? -7.217 3.317 1.865 1.00 98.06 174 TYR A N 1
ATOM 1372 C CA . TYR A 1 174 ? -6.202 4.019 1.082 1.00 98.06 174 TYR A CA 1
ATOM 1373 C C . TYR A 1 174 ? -4.779 3.516 1.322 1.00 98.06 174 TYR A C 1
ATOM 1375 O O . TYR A 1 174 ? -3.992 3.396 0.388 1.00 98.06 174 TYR A O 1
ATOM 1383 N N . ILE A 1 175 ? -4.417 3.193 2.564 1.00 98.50 175 ILE A N 1
ATOM 1384 C CA . ILE A 1 175 ? -3.096 2.629 2.862 1.00 98.50 175 ILE A CA 1
ATOM 1385 C C . ILE A 1 175 ? -2.954 1.254 2.210 1.00 98.50 175 ILE A C 1
ATOM 1387 O O . ILE A 1 175 ? -1.896 0.956 1.653 1.00 98.50 175 ILE A O 1
ATOM 1391 N N . CYS A 1 176 ? -4.010 0.432 2.256 1.00 98.50 176 CYS A N 1
ATOM 1392 C CA . CYS A 1 176 ? -4.029 -0.852 1.568 1.00 98.50 176 CYS A CA 1
ATOM 1393 C C . CYS A 1 176 ? -3.792 -0.651 0.069 1.00 98.50 176 CYS A C 1
ATOM 1395 O O . CYS A 1 176 ? -2.882 -1.261 -0.488 1.00 98.50 176 CYS A O 1
ATOM 1397 N N . SER A 1 177 ? -4.522 0.269 -0.565 1.00 97.81 177 SER A N 1
ATOM 1398 C CA . SER A 1 177 ? -4.358 0.527 -1.994 1.00 97.81 177 SER A CA 1
ATOM 1399 C C . SER A 1 177 ? -3.000 1.093 -2.362 1.00 97.81 177 SER A C 1
ATOM 1401 O O . SER A 1 177 ? -2.400 0.615 -3.319 1.00 97.81 177 SER A O 1
ATOM 1403 N N . LYS A 1 178 ? -2.440 2.015 -1.574 1.00 97.81 178 LYS A N 1
ATOM 1404 C CA . LYS A 1 178 ? -1.086 2.523 -1.820 1.00 97.81 178 LYS A CA 1
ATOM 1405 C C . LYS A 1 178 ? -0.029 1.443 -1.710 1.00 97.81 178 LYS A C 1
ATOM 1407 O O . LYS A 1 178 ? 0.854 1.385 -2.559 1.00 97.81 178 LYS A O 1
ATOM 1412 N N . MET A 1 179 ? -0.151 0.555 -0.729 1.00 98.50 179 MET A N 1
ATOM 1413 C CA . MET A 1 179 ? 0.715 -0.613 -0.636 1.00 98.50 179 MET A CA 1
ATOM 1414 C C . MET A 1 179 ? 0.558 -1.531 -1.858 1.00 98.50 179 MET A C 1
ATOM 1416 O O . MET A 1 179 ? 1.570 -1.993 -2.375 1.00 98.50 179 MET A O 1
ATOM 1420 N N . MET A 1 180 ? -0.667 -1.777 -2.340 1.00 98.44 180 MET A N 1
ATOM 1421 C CA . MET A 1 180 ? -0.897 -2.576 -3.551 1.00 98.44 180 MET A CA 1
ATOM 1422 C C . MET A 1 180 ? -0.261 -1.929 -4.787 1.00 98.44 180 MET A C 1
ATOM 1424 O O . MET A 1 180 ? 0.522 -2.577 -5.474 1.00 98.44 180 MET A O 1
ATOM 1428 N N . GLU A 1 181 ? -0.538 -0.644 -5.037 1.00 98.38 181 GLU A N 1
ATOM 1429 C CA . GLU A 1 181 ? 0.026 0.122 -6.157 1.00 98.38 181 GLU A CA 1
ATOM 1430 C C . GLU A 1 181 ? 1.565 0.056 -6.162 1.00 98.38 181 GLU A C 1
ATOM 1432 O O . GLU A 1 181 ? 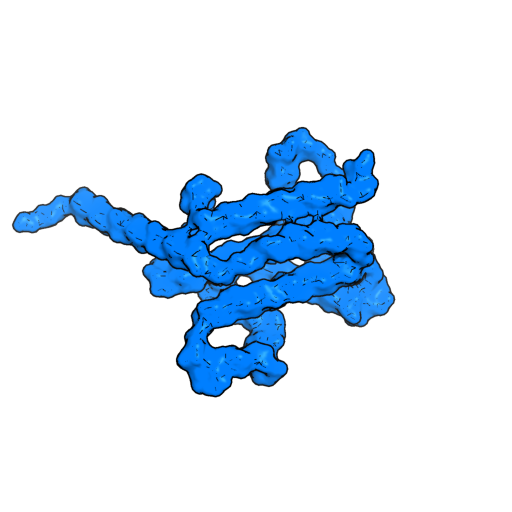2.185 -0.226 -7.190 1.00 98.38 181 GLU A O 1
ATOM 1437 N N . GLU A 1 182 ? 2.187 0.283 -5.001 1.00 98.50 182 GLU A N 1
ATOM 1438 C CA . GLU A 1 182 ? 3.640 0.257 -4.838 1.00 98.50 182 GLU A CA 1
ATOM 1439 C C . GLU A 1 182 ? 4.215 -1.158 -5.017 1.00 98.50 182 GLU A C 1
ATOM 1441 O O . GLU A 1 182 ? 5.152 -1.335 -5.794 1.00 98.50 182 GLU A O 1
ATOM 1446 N N . LEU A 1 183 ? 3.637 -2.183 -4.377 1.00 98.50 183 LEU A N 1
ATOM 1447 C CA . LEU A 1 183 ? 4.135 -3.561 -4.472 1.00 98.50 183 LEU A CA 1
ATOM 1448 C C . LEU A 1 183 ? 3.931 -4.182 -5.856 1.00 98.50 183 LEU A C 1
ATOM 1450 O O . LEU A 1 183 ? 4.718 -5.043 -6.236 1.00 98.50 183 LEU A O 1
ATOM 1454 N N . ILE A 1 184 ? 2.931 -3.759 -6.625 1.00 98.31 184 ILE A N 1
ATOM 1455 C CA . ILE A 1 184 ? 2.740 -4.225 -8.004 1.00 98.31 184 ILE A CA 1
ATOM 1456 C C . ILE A 1 184 ? 3.786 -3.588 -8.930 1.00 98.31 184 ILE A C 1
ATOM 1458 O O . ILE A 1 184 ? 4.415 -4.279 -9.729 1.00 98.31 184 ILE A O 1
ATOM 1462 N N . SE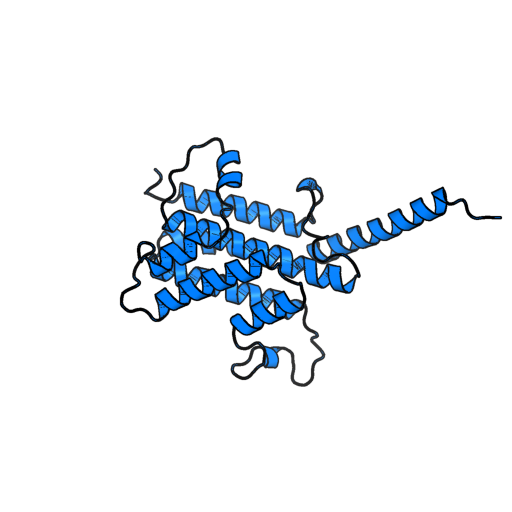R A 1 185 ? 4.016 -2.278 -8.802 1.00 98.31 185 SER A N 1
ATOM 1463 C CA . SER A 1 185 ? 4.846 -1.515 -9.741 1.00 98.31 185 SER A CA 1
ATOM 1464 C C . SER A 1 185 ? 6.333 -1.482 -9.381 1.00 98.31 185 SER A C 1
ATOM 1466 O O . SER A 1 185 ? 7.189 -1.759 -10.224 1.00 98.31 185 SER A O 1
ATOM 1468 N N . ALA A 1 186 ? 6.670 -1.091 -8.151 1.00 98.44 186 ALA A N 1
ATOM 1469 C CA . ALA A 1 186 ? 8.034 -0.726 -7.773 1.00 98.44 186 ALA A CA 1
ATOM 1470 C C . ALA A 1 186 ? 9.058 -1.855 -7.981 1.00 98.44 186 ALA A C 1
ATOM 1472 O O . ALA A 1 186 ? 10.119 -1.576 -8.546 1.00 98.44 186 ALA A O 1
ATOM 1473 N N . PRO A 1 187 ? 8.776 -3.127 -7.630 1.00 98.50 187 PRO A N 1
ATOM 1474 C CA . PRO A 1 187 ? 9.738 -4.204 -7.855 1.00 98.50 187 PRO A CA 1
ATOM 1475 C C . PRO A 1 187 ? 10.020 -4.444 -9.345 1.00 98.50 187 PRO A C 1
ATOM 1477 O O . PRO A 1 187 ? 11.157 -4.741 -9.717 1.00 98.50 187 PRO A O 1
ATOM 1480 N N . ILE A 1 188 ? 9.002 -4.297 -10.203 1.00 98.25 188 ILE A N 1
ATOM 1481 C CA . ILE A 1 188 ? 9.137 -4.439 -11.659 1.00 98.25 188 ILE A CA 1
ATOM 1482 C C . ILE A 1 188 ? 9.985 -3.290 -12.203 1.00 98.25 188 ILE A C 1
ATOM 1484 O O . ILE A 1 188 ? 10.990 -3.540 -12.868 1.00 98.25 188 ILE A O 1
ATOM 1488 N N . ALA A 1 189 ? 9.641 -2.050 -11.843 1.00 98.25 189 ALA A N 1
ATOM 1489 C CA . ALA A 1 189 ? 10.375 -0.858 -12.253 1.00 98.25 189 ALA A CA 1
ATOM 1490 C C . ALA A 1 189 ? 11.857 -0.945 -11.854 1.00 98.25 189 ALA A C 1
ATOM 1492 O O . ALA A 1 189 ? 12.735 -0.774 -12.699 1.00 98.25 189 ALA A O 1
ATOM 1493 N N . THR A 1 190 ? 12.153 -1.320 -10.604 1.00 97.50 190 THR A N 1
ATOM 1494 C CA . THR A 1 190 ? 13.533 -1.488 -10.128 1.00 97.50 190 THR A CA 1
ATOM 1495 C C . THR A 1 190 ? 14.298 -2.555 -10.913 1.00 97.50 190 THR A C 1
ATOM 1497 O O . THR A 1 190 ? 15.448 -2.315 -11.278 1.00 97.50 190 THR A O 1
ATOM 1500 N N . ARG A 1 191 ? 13.689 -3.712 -11.226 1.00 96.81 191 ARG A N 1
ATOM 1501 C CA . ARG A 1 191 ? 14.339 -4.754 -12.050 1.00 96.81 191 ARG A CA 1
ATOM 1502 C C . ARG A 1 191 ? 14.640 -4.284 -13.474 1.00 96.81 191 ARG A C 1
ATOM 1504 O O . ARG A 1 191 ? 15.609 -4.749 -14.064 1.00 96.81 191 ARG A O 1
ATOM 1511 N N . MET A 1 192 ? 13.837 -3.364 -14.003 1.00 97.12 192 MET A N 1
ATOM 1512 C CA . MET A 1 192 ? 14.033 -2.752 -15.320 1.00 97.12 192 MET A CA 1
ATOM 1513 C C . MET A 1 192 ? 15.016 -1.570 -15.302 1.00 97.12 192 MET A C 1
ATOM 1515 O O . MET A 1 192 ? 15.287 -0.991 -16.346 1.00 97.12 192 MET A O 1
ATOM 1519 N N . GLY A 1 193 ? 15.552 -1.192 -14.135 1.00 96.50 193 GLY A N 1
ATOM 1520 C CA . GLY A 1 193 ? 16.416 -0.015 -13.997 1.00 96.50 193 GLY A CA 1
ATOM 1521 C C . GLY A 1 193 ? 15.664 1.320 -14.025 1.00 96.50 193 GLY A C 1
ATOM 1522 O O . GLY A 1 193 ? 16.287 2.373 -14.148 1.00 96.50 193 GLY A O 1
ATOM 1523 N N . LEU A 1 194 ? 14.337 1.294 -13.890 1.00 97.25 194 LEU A N 1
ATOM 1524 C CA . LEU A 1 194 ? 13.489 2.478 -13.797 1.00 97.25 194 LEU A CA 1
ATOM 1525 C C . LEU A 1 194 ? 13.349 2.938 -12.332 1.00 97.25 194 LEU A C 1
ATOM 1527 O O . LEU A 1 194 ? 13.456 2.127 -11.403 1.00 97.25 194 LEU A O 1
ATOM 1531 N N . PRO A 1 195 ? 13.074 4.233 -12.090 1.00 96.62 195 PRO A N 1
ATOM 1532 C CA . PRO A 1 195 ? 12.688 4.711 -10.767 1.00 96.62 195 PRO A CA 1
ATOM 1533 C C . PRO A 1 195 ? 11.501 3.909 -10.187 1.00 96.62 195 PRO A C 1
ATOM 1535 O O . PRO A 1 195 ? 10.528 3.669 -10.899 1.00 96.62 195 PRO A O 1
ATOM 1538 N N . PRO A 1 196 ? 11.499 3.548 -8.888 1.00 95.88 196 PRO A N 1
ATOM 1539 C CA . PRO A 1 196 ? 10.432 2.729 -8.292 1.00 95.88 196 PRO A CA 1
ATOM 1540 C C . PRO A 1 196 ? 9.015 3.304 -8.458 1.00 95.88 196 PRO A C 1
ATOM 1542 O O . PRO A 1 196 ? 8.040 2.566 -8.567 1.00 95.88 196 PRO A O 1
ATOM 1545 N N . GLY A 1 197 ? 8.899 4.635 -8.506 1.00 95.25 197 GLY A N 1
ATOM 1546 C CA . GLY A 1 197 ? 7.625 5.333 -8.668 1.00 95.25 197 GLY A CA 1
ATOM 1547 C C . GLY A 1 197 ? 7.112 5.426 -10.107 1.00 95.25 197 GLY A C 1
ATOM 1548 O O . GLY A 1 197 ? 6.009 5.927 -10.295 1.00 95.25 197 GLY A O 1
ATOM 1549 N N . THR A 1 198 ? 7.863 4.977 -11.122 1.00 96.62 198 THR A N 1
ATOM 1550 C CA . THR A 1 198 ? 7.508 5.191 -12.539 1.00 96.62 198 THR A CA 1
ATOM 1551 C C . THR A 1 198 ? 6.111 4.678 -12.885 1.00 96.62 198 THR A C 1
ATOM 1553 O O . THR A 1 198 ? 5.380 5.357 -13.598 1.00 96.62 198 THR A O 1
ATOM 1556 N N . GLY A 1 199 ? 5.693 3.536 -12.331 1.00 94.38 199 GLY A N 1
ATOM 1557 C CA . GLY A 1 199 ? 4.381 2.978 -12.648 1.00 94.38 199 GLY A CA 1
ATOM 1558 C C . GLY A 1 199 ? 3.196 3.732 -12.028 1.00 94.38 199 GLY A C 1
ATOM 1559 O O . GLY A 1 199 ? 2.086 3.621 -12.543 1.00 94.38 199 GLY A O 1
ATOM 1560 N N . VAL A 1 200 ? 3.417 4.524 -10.971 1.00 95.94 200 VAL A N 1
ATOM 1561 C CA . VAL A 1 200 ? 2.351 5.074 -10.103 1.00 95.94 200 VAL A CA 1
ATOM 1562 C C . VAL A 1 200 ? 2.360 6.605 -9.964 1.00 95.94 200 VAL A C 1
ATOM 1564 O O . VAL A 1 200 ? 1.339 7.192 -9.593 1.00 95.94 200 VAL A O 1
ATOM 1567 N N . SER A 1 201 ? 3.484 7.258 -10.273 1.00 93.12 201 SER A N 1
ATOM 1568 C CA . SER A 1 201 ? 3.715 8.701 -10.108 1.00 93.12 201 SER A CA 1
ATOM 1569 C C . SER A 1 201 ? 3.544 9.466 -11.424 1.00 93.12 201 SER A C 1
ATOM 1571 O O . SER A 1 201 ? 4.496 10.042 -11.947 1.00 93.12 201 SER A O 1
ATOM 1573 N N . ARG A 1 202 ? 2.324 9.460 -11.965 1.00 93.81 202 ARG A N 1
ATOM 1574 C CA . ARG A 1 202 ? 1.945 10.125 -13.225 1.00 93.81 202 ARG A CA 1
ATOM 1575 C C . ARG A 1 202 ? 0.464 10.531 -13.214 1.00 93.81 202 ARG A C 1
ATOM 1577 O O . ARG A 1 202 ? -0.259 10.086 -12.313 1.00 93.81 202 ARG A O 1
ATOM 1584 N N . PRO A 1 203 ? 0.006 11.380 -14.156 1.00 96.56 203 PRO A N 1
ATOM 1585 C CA . PRO A 1 203 ? -1.409 11.721 -14.296 1.00 96.56 203 PRO A CA 1
ATOM 1586 C C . PRO A 1 203 ? -2.296 10.477 -14.397 1.00 96.56 203 PRO A C 1
ATOM 1588 O O . PRO A 1 203 ? -1.863 9.448 -14.914 1.00 96.56 203 PRO A O 1
ATOM 1591 N N . PHE A 1 204 ? -3.540 10.571 -13.913 1.00 95.75 204 PHE A N 1
ATOM 1592 C CA . PHE A 1 204 ? -4.453 9.423 -13.840 1.00 95.75 204 PHE A CA 1
ATOM 1593 C C . PHE A 1 204 ? -4.630 8.727 -15.195 1.00 95.75 204 PHE A C 1
ATOM 1595 O O . PHE A 1 204 ? -4.525 7.505 -15.271 1.00 95.75 204 PHE A O 1
ATOM 1602 N N . ASP A 1 205 ? -4.810 9.501 -16.264 1.00 96.62 205 ASP A N 1
ATOM 1603 C CA . ASP A 1 205 ? -5.050 8.981 -17.614 1.00 96.62 205 ASP A CA 1
ATOM 1604 C C . ASP A 1 205 ? -3.845 8.239 -18.209 1.00 96.62 205 ASP A C 1
ATOM 1606 O O . ASP A 1 205 ? -4.014 7.385 -19.079 1.00 96.62 205 ASP A O 1
ATOM 1610 N N . GLU A 1 206 ? -2.643 8.483 -17.688 1.00 96.44 206 GLU A N 1
ATOM 1611 C CA . GLU A 1 206 ? -1.397 7.857 -18.138 1.00 96.44 206 GLU A CA 1
ATOM 1612 C C . GLU A 1 206 ? -1.023 6.611 -17.322 1.00 96.44 206 GLU A C 1
ATOM 1614 O O . GLU A 1 206 ? -0.047 5.939 -17.651 1.00 96.44 206 GLU A O 1
ATOM 1619 N N . LEU A 1 207 ? -1.762 6.294 -16.252 1.00 97.69 207 LEU A N 1
ATOM 1620 C CA . LEU A 1 207 ? -1.497 5.116 -15.419 1.00 97.69 207 LEU A CA 1
ATOM 1621 C C . LEU A 1 207 ? -1.755 3.799 -16.175 1.00 97.69 207 LEU A C 1
ATOM 1623 O O . LEU A 1 207 ? -2.628 3.769 -17.055 1.00 97.69 207 LEU A O 1
ATOM 1627 N N . PRO A 1 208 ? -1.081 2.696 -15.782 1.00 97.81 208 PRO A N 1
ATOM 1628 C CA . PRO A 1 208 ? -1.419 1.358 -16.247 1.00 97.81 208 PRO A CA 1
ATOM 1629 C C . PRO A 1 208 ? -2.860 1.053 -15.859 1.00 97.81 208 PRO A C 1
ATOM 1631 O O . PRO A 1 208 ? -3.343 1.529 -14.819 1.00 97.81 208 PRO A O 1
ATOM 1634 N N . GLN A 1 209 ? -3.540 0.248 -16.667 1.00 97.25 209 GLN A N 1
ATOM 1635 C CA . GLN A 1 209 ? -4.938 -0.079 -16.430 1.00 97.25 209 GLN A CA 1
ATOM 1636 C C . GLN A 1 209 ? -5.148 -0.726 -15.055 1.00 97.25 209 GLN A C 1
ATOM 1638 O O . GLN A 1 209 ? -6.041 -0.309 -14.325 1.00 97.25 209 GLN A O 1
ATOM 1643 N N . ARG A 1 210 ? -4.256 -1.623 -14.621 1.00 97.00 210 ARG A N 1
ATOM 1644 C CA . ARG A 1 210 ? -4.336 -2.272 -13.302 1.00 97.00 210 ARG A CA 1
ATOM 1645 C C . ARG A 1 210 ? -4.319 -1.274 -12.146 1.00 97.00 210 ARG A C 1
ATOM 1647 O O . ARG A 1 210 ? -5.029 -1.455 -11.161 1.00 97.00 210 ARG A O 1
ATOM 1654 N N . ILE A 1 211 ? -3.525 -0.209 -12.252 1.00 98.12 211 ILE A N 1
ATOM 1655 C CA . ILE A 1 211 ? -3.461 0.836 -11.219 1.00 98.12 211 ILE A CA 1
ATOM 1656 C C . ILE A 1 211 ? -4.724 1.703 -11.246 1.00 98.12 211 ILE A C 1
ATOM 1658 O O . ILE A 1 211 ? -5.211 2.104 -10.186 1.00 98.12 211 ILE A O 1
ATOM 1662 N N . LYS A 1 212 ? -5.280 1.976 -12.435 1.00 97.69 212 LYS A N 1
ATOM 1663 C CA . LYS A 1 212 ? -6.574 2.662 -12.570 1.00 97.69 212 LYS A CA 1
ATOM 1664 C C . LYS A 1 212 ? -7.690 1.845 -11.925 1.00 97.69 212 LYS A C 1
ATOM 1666 O O . LYS A 1 212 ? -8.439 2.407 -11.133 1.00 97.69 212 LYS A O 1
ATOM 1671 N N . ASP A 1 213 ? -7.743 0.540 -12.180 1.00 97.12 213 ASP A N 1
ATOM 1672 C CA . ASP A 1 213 ? -8.751 -0.367 -11.618 1.00 97.12 213 ASP A CA 1
ATOM 1673 C C . ASP A 1 213 ? -8.717 -0.364 -10.082 1.00 97.12 213 ASP A C 1
ATOM 1675 O O . ASP A 1 213 ? -9.758 -0.223 -9.438 1.00 97.12 213 ASP A O 1
ATOM 1679 N N . ILE A 1 214 ? -7.519 -0.414 -9.480 1.00 97.81 214 ILE A N 1
ATOM 1680 C CA . ILE A 1 214 ? -7.345 -0.282 -8.023 1.00 97.81 214 ILE A CA 1
ATOM 1681 C C . ILE A 1 214 ? -7.910 1.054 -7.533 1.00 97.81 214 ILE A C 1
ATOM 1683 O O . ILE A 1 214 ? -8.682 1.086 -6.578 1.00 97.81 214 ILE A O 1
ATOM 1687 N N . ARG A 1 215 ? -7.541 2.171 -8.171 1.00 97.00 215 ARG A N 1
ATOM 1688 C CA . ARG A 1 215 ? -7.970 3.511 -7.735 1.00 97.00 215 ARG A CA 1
ATOM 1689 C C . ARG A 1 215 ? -9.476 3.726 -7.889 1.00 97.00 215 ARG A C 1
ATOM 1691 O O . ARG A 1 215 ? -10.078 4.342 -7.014 1.00 97.00 215 ARG A O 1
ATOM 1698 N N . LEU A 1 216 ? -10.079 3.203 -8.955 1.00 97.31 216 LEU A N 1
ATOM 1699 C CA . LEU A 1 216 ? -11.528 3.236 -9.167 1.00 97.31 216 LEU A CA 1
ATOM 1700 C C . LEU A 1 216 ? -12.259 2.392 -8.118 1.00 97.31 216 LEU A C 1
ATOM 1702 O O . LEU A 1 216 ? -13.210 2.878 -7.510 1.00 97.31 216 LEU A O 1
ATOM 1706 N N . THR A 1 217 ? -11.766 1.182 -7.837 1.00 97.75 217 THR A N 1
ATOM 1707 C CA . THR A 1 217 ? -12.324 0.308 -6.790 1.00 97.75 217 THR A CA 1
ATOM 1708 C C . THR A 1 217 ? -12.245 0.975 -5.421 1.00 97.75 217 THR A C 1
ATOM 1710 O O . THR A 1 217 ? -13.210 0.972 -4.664 1.00 97.75 217 THR A O 1
ATOM 1713 N N . VAL A 1 218 ? -11.118 1.614 -5.106 1.00 95.94 218 VAL A N 1
ATOM 1714 C CA . VAL A 1 218 ? -10.927 2.369 -3.860 1.00 95.94 218 VAL A CA 1
ATOM 1715 C C . VAL A 1 218 ? -11.912 3.523 -3.748 1.00 95.94 218 VAL A C 1
ATOM 1717 O O . VAL A 1 218 ? -12.532 3.673 -2.699 1.00 95.94 218 VAL A O 1
ATOM 1720 N N . ALA A 1 219 ? -12.083 4.314 -4.809 1.00 96.38 219 ALA A N 1
ATOM 1721 C CA . ALA A 1 219 ? -13.040 5.415 -4.817 1.00 96.38 219 ALA A CA 1
ATOM 1722 C C . ALA A 1 219 ? -14.476 4.909 -4.595 1.00 96.38 219 ALA A C 1
ATOM 1724 O O . ALA A 1 219 ? -15.170 5.428 -3.723 1.00 96.38 219 ALA A O 1
ATOM 1725 N N . SER A 1 220 ? -14.881 3.852 -5.310 1.00 96.19 220 SER A N 1
ATOM 1726 C CA . SER A 1 220 ? -16.178 3.182 -5.128 1.00 96.19 220 SER A CA 1
ATOM 1727 C C . SER A 1 220 ? -16.369 2.702 -3.685 1.00 96.19 220 SER A C 1
ATOM 1729 O O . SER A 1 220 ? -17.343 3.065 -3.027 1.00 96.19 220 SER A O 1
ATOM 1731 N N . THR A 1 221 ? -15.377 1.989 -3.145 1.00 96.62 221 THR A N 1
ATOM 1732 C CA . THR A 1 221 ? -15.395 1.452 -1.776 1.00 96.62 221 THR A CA 1
ATOM 1733 C C . THR A 1 221 ? -15.516 2.562 -0.734 1.00 96.62 221 THR A C 1
ATOM 1735 O O . THR A 1 221 ? -16.303 2.444 0.201 1.00 96.62 221 THR A O 1
ATOM 1738 N N . MET A 1 222 ? -14.759 3.656 -0.879 1.00 95.00 222 MET A N 1
ATOM 1739 C CA . MET A 1 222 ? -14.817 4.794 0.045 1.00 95.00 222 MET A CA 1
ATOM 1740 C C . MET A 1 222 ? -16.214 5.421 0.072 1.00 95.00 222 MET A C 1
ATOM 1742 O O . MET A 1 222 ? -16.752 5.651 1.153 1.00 95.00 222 MET A O 1
ATOM 1746 N N . LEU A 1 223 ? -16.817 5.653 -1.096 1.00 93.94 223 LEU A N 1
ATOM 1747 C CA . LEU A 1 223 ? -18.172 6.201 -1.188 1.00 93.94 223 LEU A CA 1
ATOM 1748 C C . LEU A 1 223 ? -19.214 5.229 -0.626 1.00 93.94 223 LEU A C 1
ATOM 1750 O O . LEU A 1 223 ? -20.109 5.648 0.102 1.00 93.94 223 LEU A O 1
ATOM 1754 N N . ALA A 1 224 ? -19.084 3.932 -0.905 1.00 92.69 224 ALA A N 1
ATOM 1755 C CA . ALA A 1 224 ? -19.984 2.907 -0.383 1.00 92.69 224 ALA A CA 1
ATOM 1756 C C . ALA A 1 224 ? -19.924 2.802 1.150 1.00 92.69 224 ALA A C 1
ATOM 1758 O O . ALA A 1 224 ? -20.962 2.669 1.801 1.00 92.69 224 ALA A O 1
ATOM 1759 N N . VAL A 1 225 ? -18.724 2.908 1.732 1.00 91.62 225 VAL A N 1
ATOM 1760 C CA . VAL A 1 225 ? -18.529 2.940 3.188 1.00 91.62 225 VAL A CA 1
ATOM 1761 C C . VAL A 1 225 ? -19.220 4.147 3.812 1.00 91.62 225 VAL A C 1
ATOM 1763 O O . VAL A 1 225 ? -19.859 3.989 4.845 1.00 91.62 225 VAL A O 1
ATOM 1766 N N . LEU A 1 226 ? -19.125 5.326 3.197 1.00 89.81 226 LEU A N 1
ATOM 1767 C CA . LEU A 1 226 ? -19.714 6.546 3.750 1.00 89.81 226 LEU A CA 1
ATOM 1768 C C . LEU A 1 226 ? -21.234 6.610 3.566 1.00 89.81 226 LEU A C 1
ATOM 1770 O O . LEU A 1 226 ? -21.954 6.874 4.522 1.00 89.81 226 LEU A O 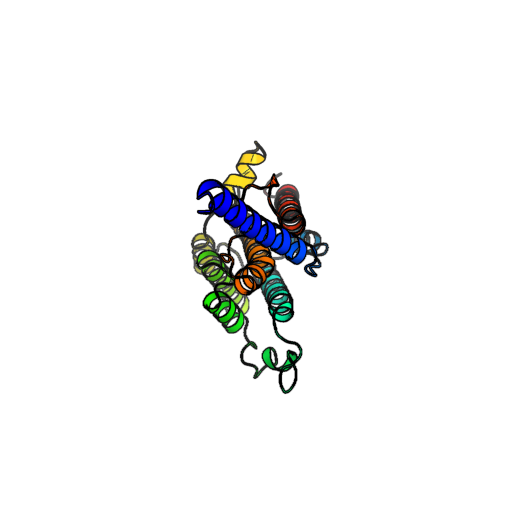1
ATOM 1774 N N . ASN A 1 227 ? -21.740 6.297 2.371 1.00 84.94 227 ASN A N 1
ATOM 1775 C CA . ASN A 1 227 ? -23.180 6.298 2.081 1.00 84.94 227 ASN A CA 1
ATOM 1776 C C . ASN A 1 227 ? -23.954 5.251 2.898 1.00 84.94 227 ASN A C 1
ATOM 1778 O O . ASN A 1 227 ? -25.157 5.389 3.124 1.00 84.94 227 ASN A O 1
ATOM 1782 N N . GLY A 1 228 ? -23.270 4.182 3.311 1.00 69.06 228 GLY A N 1
ATOM 1783 C CA . GLY A 1 228 ? -23.822 3.120 4.141 1.00 69.06 228 GLY A CA 1
ATOM 1784 C C . GLY A 1 228 ? -23.797 3.396 5.646 1.00 69.06 228 GLY A C 1
ATOM 1785 O O . GLY A 1 228 ? -24.310 2.551 6.380 1.00 69.06 228 GLY A O 1
ATOM 1786 N N . SER A 1 229 ? -23.211 4.510 6.100 1.00 65.31 229 SER A N 1
ATOM 1787 C CA . SER A 1 229 ? -23.102 4.857 7.521 1.00 65.31 229 SER A CA 1
ATOM 1788 C C . SER A 1 229 ? -24.370 5.552 8.033 1.00 65.31 229 SER A C 1
ATOM 1790 O O . SER A 1 229 ? -24.689 6.646 7.559 1.00 65.31 229 SER A O 1
ATOM 1792 N N . PRO A 1 230 ? -25.068 4.990 9.038 1.00 60.31 230 PRO A N 1
ATOM 1793 C CA . PRO A 1 230 ? -26.237 5.625 9.650 1.00 60.31 230 PRO A CA 1
ATOM 1794 C C . PRO A 1 230 ? -25.944 7.003 10.254 1.00 60.31 230 PRO A C 1
ATOM 1796 O O . PRO A 1 230 ? -26.845 7.820 10.377 1.00 60.31 230 PRO A O 1
ATOM 1799 N N . GLU A 1 231 ? -24.698 7.266 10.653 1.00 57.91 231 GLU A N 1
ATOM 1800 C CA . GLU A 1 231 ? -24.276 8.527 11.270 1.00 57.91 231 GLU A CA 1
ATOM 1801 C C . GLU A 1 231 ? -24.086 9.678 10.264 1.00 57.91 231 GLU A C 1
ATOM 1803 O O . GLU A 1 231 ? -23.830 10.805 10.686 1.00 57.91 231 GLU A O 1
ATOM 1808 N N . LEU A 1 232 ? -24.167 9.395 8.957 1.00 55.44 232 LEU A N 1
ATOM 1809 C CA . LEU A 1 232 ? -24.017 10.362 7.860 1.00 55.44 232 LEU A CA 1
ATOM 1810 C C . LEU A 1 232 ? -25.325 10.609 7.079 1.00 55.44 232 LEU A C 1
ATOM 1812 O O . LEU A 1 232 ? -25.313 11.413 6.148 1.00 55.44 232 LEU A O 1
ATOM 1816 N N . GLN A 1 233 ? -26.427 9.940 7.445 1.00 48.09 233 GLN A N 1
ATOM 1817 C CA . GLN A 1 233 ? -27.774 10.118 6.875 1.00 48.09 233 GLN A CA 1
ATOM 1818 C C . GLN A 1 233 ? -28.661 10.964 7.795 1.00 48.09 233 GLN A C 1
ATOM 1820 O O . GLN A 1 233 ? -29.470 11.754 7.257 1.00 48.09 233 GLN A O 1
#

Mean predicted aligned error: 4.09 Å

Nearest PDB structures (foldseek):
  6kcr-assembly2_C  TM=7.596E-01  e=1.399E-03  Escherichia coli K-12
  3c8g-assembly2_C  TM=7.668E-01  e=1.397E-02  Shigella flexneri 2a str. 2457T
  3brj-assembly1_A  TM=7.658E-01  e=4.128E-02  Vibrio parahaemolyticus RIMD 2210633
  3brj-assembly2_C  TM=6.044E-01  e=6.789E-03  Vibrio parahaemolyticus RIMD 2210633
  3c8g-assembly2_B  TM=5.769E-01  e=2.005E-02  Shigella flexneri 2a str. 2457T